Protein AF-A0AAW4U4Q7-F1 (afdb_monomer_lite)

Sequence (201 aa):
MSWYSRELDKGFAGMIANTAIRNCDSYAVEEEKGLNPGDAVVLGTTENLVKKVDSGSESKVIGVVVHNHKEPSNPYYEKGDSVAIMSTGDIYVEVGEAVTAGDVACIMASSYKWGKTGTVTNAKYLKGAESGGLAILRLSNINSTFSQQGEKGEKGEKGEKGDTGAKITSMELNINNTTITGTAHLDDESTASITGTNTIG

Secondary structure (DSSP, 8-state):
--TT---TT---TT-B--SS--EEEEEEE-STT-B-TT-EEEE-SSTTEEEE--TT-TT---EEEPP------SSSB-TT-EEEEEEEEEEEEEBSS-B-TTPBPEE-TTTSSEESSS--TTEEEEE-B-TTSEEEEEEE-TTGGG------PPPPPPPPPPPPPPPEEEEEEEEETTEEEEEEEETTS-EEEEEEE----

pLDDT: mean 85.26, std 12.44, range [40.69, 95.62]

Structure (mmCIF, N/CA/C/O backbone):
data_AF-A0AAW4U4Q7-F1
#
_entry.id   AF-A0AAW4U4Q7-F1
#
loop_
_atom_site.group_PDB
_atom_site.id
_atom_site.type_symbol
_atom_site.label_atom_id
_atom_site.label_alt_id
_atom_site.label_comp_id
_atom_site.label_asym_id
_atom_site.label_entity_id
_atom_site.label_seq_id
_atom_site.pdbx_PDB_ins_code
_atom_site.Cartn_x
_atom_site.Cartn_y
_atom_site.Cartn_z
_atom_site.occupancy
_atom_site.B_iso_or_e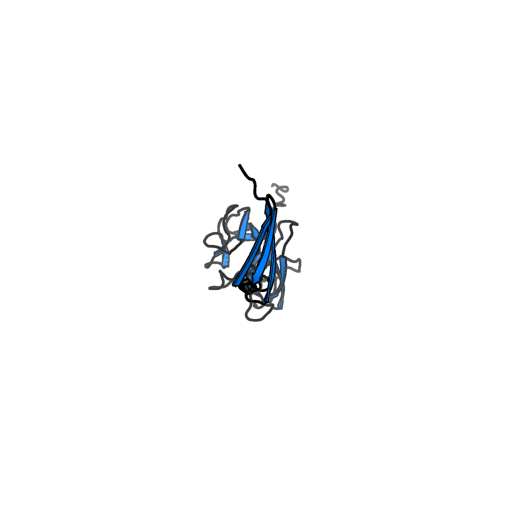quiv
_atom_site.auth_seq_id
_atom_site.auth_comp_id
_atom_site.auth_asym_id
_atom_site.auth_atom_id
_atom_site.pdbx_PDB_model_num
ATOM 1 N N . MET A 1 1 ? 32.445 0.775 -22.913 1.00 47.84 1 MET A N 1
ATOM 2 C CA . MET A 1 1 ? 31.492 -0.355 -22.966 1.00 47.84 1 MET A CA 1
ATOM 3 C C . MET A 1 1 ? 31.543 -1.096 -21.629 1.00 47.84 1 MET A C 1
ATOM 5 O O . MET A 1 1 ? 32.325 -2.025 -21.479 1.00 47.84 1 MET A O 1
ATOM 9 N N . SER A 1 2 ? 30.803 -0.638 -20.612 1.00 45.66 2 SER A N 1
ATOM 10 C CA . SER A 1 2 ? 30.717 -1.372 -19.339 1.00 45.66 2 SER A CA 1
ATOM 11 C C . SER A 1 2 ? 29.610 -2.414 -19.460 1.00 45.66 2 SER A C 1
ATOM 13 O O . SER A 1 2 ? 28.441 -2.127 -19.247 1.00 45.66 2 SER A O 1
ATOM 15 N N . TRP A 1 3 ? 29.985 -3.628 -19.851 1.00 54.06 3 TRP A N 1
ATOM 16 C CA . TRP A 1 3 ? 29.086 -4.786 -19.943 1.00 54.06 3 TRP A CA 1
ATOM 17 C C . TRP A 1 3 ? 28.727 -5.365 -18.552 1.00 54.06 3 TRP A C 1
ATOM 19 O O . TRP A 1 3 ? 27.994 -6.346 -18.444 1.00 54.06 3 TRP A O 1
ATOM 29 N N . TYR A 1 4 ? 29.258 -4.752 -17.483 1.00 51.03 4 TYR A N 1
ATOM 30 C CA . TYR A 1 4 ? 29.168 -5.197 -16.090 1.00 51.03 4 TYR A CA 1
ATOM 31 C C . TYR A 1 4 ? 28.511 -4.193 -15.139 1.00 51.03 4 TYR A C 1
ATOM 33 O O . TYR A 1 4 ? 28.370 -4.507 -13.963 1.00 51.03 4 TYR A O 1
ATOM 41 N N . SER A 1 5 ? 27.996 -3.052 -15.609 1.00 48.34 5 SER A N 1
ATOM 42 C CA . SER A 1 5 ? 26.954 -2.340 -14.853 1.00 48.34 5 SER A CA 1
ATOM 43 C C . SER A 1 5 ? 25.602 -3.009 -15.100 1.00 48.34 5 SER A C 1
ATOM 45 O O . SER A 1 5 ? 24.637 -2.344 -15.469 1.00 48.34 5 SER A O 1
ATOM 47 N N . ARG A 1 6 ? 25.547 -4.346 -14.968 1.00 45.41 6 ARG A N 1
ATOM 48 C CA . ARG A 1 6 ? 24.283 -5.073 -14.877 1.00 45.41 6 ARG A CA 1
ATOM 49 C C . ARG A 1 6 ? 23.540 -4.413 -13.728 1.00 45.41 6 ARG A C 1
ATOM 51 O O . ARG A 1 6 ? 23.933 -4.586 -12.579 1.00 45.41 6 ARG A O 1
ATOM 58 N N . GLU A 1 7 ? 22.543 -3.607 -14.065 1.00 51.88 7 GLU A N 1
ATOM 59 C CA . GLU A 1 7 ? 21.632 -2.932 -13.151 1.00 51.88 7 GLU A CA 1
ATOM 60 C C . G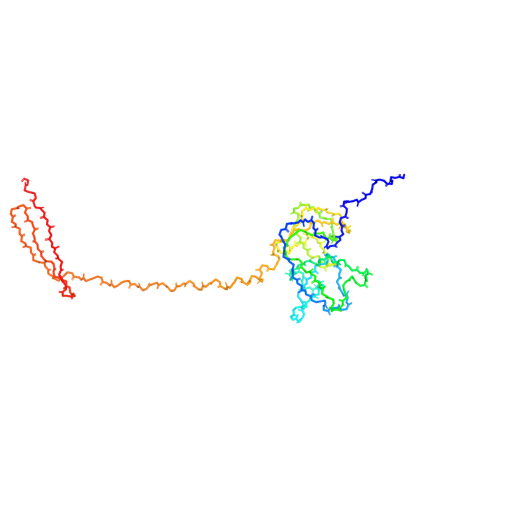LU A 1 7 ? 20.769 -3.980 -12.425 1.00 51.88 7 GLU A C 1
ATOM 62 O O . GLU A 1 7 ? 19.551 -3.992 -12.534 1.00 51.88 7 GLU A O 1
ATOM 67 N N . LEU A 1 8 ? 21.412 -4.886 -11.681 1.00 49.00 8 LEU A N 1
ATOM 68 C CA . LEU A 1 8 ? 20.795 -5.894 -10.817 1.00 49.00 8 LEU A CA 1
ATOM 69 C C . LEU A 1 8 ? 20.057 -5.254 -9.624 1.00 49.00 8 LEU A C 1
ATOM 71 O O . LEU A 1 8 ? 19.448 -5.969 -8.839 1.00 49.00 8 LEU A O 1
ATOM 75 N N . ASP A 1 9 ? 20.083 -3.922 -9.518 1.00 52.69 9 ASP A N 1
ATOM 76 C CA . ASP A 1 9 ? 19.536 -3.139 -8.407 1.00 52.69 9 ASP A CA 1
ATOM 77 C C . ASP A 1 9 ? 18.228 -2.407 -8.720 1.00 52.69 9 ASP A C 1
ATOM 79 O O . ASP A 1 9 ? 17.684 -1.708 -7.854 1.00 52.69 9 ASP A O 1
ATOM 83 N N . LYS A 1 10 ? 17.693 -2.533 -9.936 1.00 66.56 10 LYS A N 1
ATOM 84 C CA . LYS A 1 10 ? 16.379 -1.970 -10.235 1.00 66.56 10 LYS A CA 1
ATOM 85 C C . LYS A 1 10 ? 15.373 -3.109 -10.188 1.00 66.56 10 LYS A C 1
ATOM 87 O O . LYS A 1 10 ? 15.297 -3.919 -11.106 1.00 66.56 10 LYS A O 1
ATOM 92 N N . GLY A 1 11 ? 14.605 -3.172 -9.097 1.00 74.75 11 GLY A N 1
ATOM 93 C CA . GLY A 1 11 ? 13.315 -3.860 -9.122 1.00 74.75 11 GLY A CA 1
ATOM 94 C C . GLY A 1 11 ? 12.441 -3.303 -10.253 1.00 74.75 11 GLY A C 1
ATOM 95 O O . GLY A 1 11 ? 12.851 -2.415 -10.993 1.00 74.75 11 GLY A O 1
ATOM 96 N N . PHE A 1 12 ? 11.221 -3.791 -10.403 1.00 86.94 12 PHE A N 1
ATOM 97 C CA . PHE A 1 12 ? 10.242 -3.210 -11.328 1.00 86.94 12 PHE A CA 1
ATOM 98 C C . PHE A 1 12 ? 9.027 -2.724 -10.539 1.00 86.94 12 PHE A C 1
ATOM 100 O O . PHE A 1 12 ? 8.829 -3.122 -9.389 1.00 86.94 12 PHE A O 1
ATOM 107 N N . ALA A 1 13 ? 8.225 -1.839 -11.128 1.00 90.75 13 ALA A N 1
ATOM 108 C CA . ALA A 1 13 ? 7.022 -1.337 -10.474 1.00 90.75 13 ALA A CA 1
ATOM 109 C C . ALA A 1 13 ? 6.109 -2.505 -10.053 1.00 90.75 13 ALA A C 1
ATOM 111 O O . ALA A 1 13 ? 5.960 -3.489 -10.773 1.00 90.75 13 ALA A O 1
ATOM 112 N N . GLY A 1 14 ? 5.557 -2.446 -8.845 1.00 89.19 14 GLY A N 1
ATOM 113 C CA . GLY A 1 14 ? 4.749 -3.515 -8.259 1.00 89.19 14 GLY A CA 1
ATOM 114 C C . GLY A 1 14 ? 5.537 -4.709 -7.703 1.00 89.19 14 GLY A C 1
ATOM 115 O O . GLY A 1 14 ? 4.926 -5.627 -7.154 1.00 89.19 14 GLY A O 1
ATOM 116 N N . MET A 1 15 ? 6.871 -4.731 -7.806 1.00 92.81 15 MET A N 1
ATOM 117 C CA . MET A 1 15 ? 7.698 -5.756 -7.161 1.00 92.81 15 MET A CA 1
ATOM 118 C C . MET A 1 15 ? 7.700 -5.562 -5.643 1.00 92.81 15 MET A C 1
ATOM 120 O O . MET A 1 15 ? 7.941 -4.465 -5.142 1.00 92.81 15 MET A O 1
ATOM 124 N N . ILE A 1 16 ? 7.494 -6.640 -4.893 1.00 92.00 16 ILE A N 1
ATOM 125 C CA . ILE A 1 16 ? 7.614 -6.613 -3.432 1.00 92.00 16 ILE A CA 1
ATOM 126 C C . ILE A 1 16 ? 9.098 -6.486 -3.067 1.00 92.00 16 ILE A C 1
ATOM 128 O O . ILE A 1 16 ? 9.929 -7.264 -3.535 1.00 92.00 16 ILE A O 1
ATOM 132 N N . ALA A 1 17 ? 9.433 -5.497 -2.240 1.00 89.06 17 ALA A N 1
ATOM 133 C CA . ALA A 1 17 ? 10.815 -5.109 -1.974 1.00 89.06 17 ALA A CA 1
ATOM 134 C C . ALA A 1 17 ? 11.512 -5.970 -0.910 1.00 89.06 17 ALA A C 1
ATOM 136 O O . ALA A 1 17 ? 12.738 -5.961 -0.821 1.00 89.06 17 ALA A O 1
ATOM 137 N N . ASN A 1 18 ? 10.759 -6.702 -0.085 1.00 86.94 18 ASN A N 1
ATOM 138 C CA . ASN A 1 18 ? 11.317 -7.565 0.952 1.00 86.94 18 ASN A CA 1
ATOM 139 C C . ASN A 1 18 ? 10.437 -8.794 1.241 1.00 86.94 18 ASN A C 1
ATOM 141 O O . ASN A 1 18 ? 9.389 -9.005 0.639 1.00 86.94 18 ASN A O 1
ATOM 145 N N . THR A 1 19 ? 10.875 -9.624 2.185 1.00 82.25 19 THR A N 1
ATOM 146 C CA . THR A 1 19 ? 10.162 -10.829 2.635 1.00 82.25 19 THR A CA 1
ATOM 147 C C . THR A 1 19 ? 9.405 -10.621 3.948 1.00 82.25 19 THR A C 1
ATOM 149 O O . THR A 1 19 ? 9.006 -11.593 4.589 1.00 82.25 19 THR A O 1
ATOM 152 N N . ALA A 1 20 ? 9.225 -9.368 4.380 1.00 85.44 20 ALA A N 1
ATOM 153 C CA . ALA A 1 20 ? 8.512 -9.065 5.612 1.00 85.44 20 ALA A CA 1
ATOM 154 C C . ALA A 1 20 ? 7.021 -9.423 5.496 1.00 85.44 20 ALA A C 1
ATOM 156 O O . ALA A 1 20 ? 6.486 -9.643 4.405 1.00 85.44 20 ALA A O 1
ATOM 157 N N . ILE A 1 21 ? 6.344 -9.467 6.647 1.00 84.12 21 ILE A N 1
ATOM 158 C CA . ILE A 1 21 ? 4.896 -9.671 6.701 1.00 84.12 21 ILE A CA 1
ATOM 159 C C . ILE A 1 21 ? 4.212 -8.568 5.891 1.00 84.12 21 ILE A C 1
ATOM 161 O O . ILE A 1 21 ? 4.523 -7.384 6.034 1.00 84.12 21 ILE A O 1
ATOM 165 N N . ARG A 1 22 ? 3.280 -8.986 5.039 1.00 88.62 22 ARG A N 1
ATOM 166 C CA . ARG A 1 22 ? 2.537 -8.132 4.119 1.00 88.62 22 ARG A CA 1
ATOM 167 C C . ARG A 1 22 ? 1.108 -8.628 3.992 1.00 88.62 22 ARG A C 1
ATOM 169 O O . ARG A 1 22 ? 0.862 -9.831 4.082 1.00 88.62 22 ARG A O 1
ATOM 176 N N . ASN A 1 23 ? 0.199 -7.702 3.724 1.00 90.12 23 ASN A N 1
ATOM 177 C CA . ASN A 1 23 ? -1.204 -8.000 3.469 1.00 90.12 23 ASN A CA 1
ATOM 178 C C . ASN A 1 23 ? -1.487 -7.721 1.998 1.00 90.12 23 ASN A C 1
ATOM 180 O O . ASN A 1 23 ? -1.270 -6.600 1.528 1.00 90.12 23 ASN A O 1
ATOM 184 N N . CYS A 1 24 ? -1.934 -8.754 1.286 1.00 88.69 24 CYS A N 1
ATOM 185 C CA . CYS A 1 24 ? -2.333 -8.666 -0.109 1.00 88.69 24 CYS A CA 1
ATOM 186 C C . CYS A 1 24 ? -3.714 -9.290 -0.268 1.00 88.69 24 CYS A C 1
ATOM 188 O O . CYS A 1 24 ? -3.872 -10.486 -0.030 1.00 88.69 24 CYS A O 1
ATOM 190 N N . ASP A 1 25 ? -4.666 -8.482 -0.710 1.00 89.94 25 ASP A N 1
ATOM 191 C CA . ASP A 1 25 ? -6.040 -8.905 -0.957 1.00 89.94 25 ASP A CA 1
ATOM 192 C C . ASP A 1 25 ? -6.274 -8.981 -2.469 1.00 89.94 25 ASP A C 1
ATOM 194 O O . ASP A 1 25 ? -5.686 -8.215 -3.240 1.00 89.94 25 ASP A O 1
ATOM 198 N N . SER A 1 26 ? -7.088 -9.940 -2.908 1.00 90.31 26 SER A N 1
ATOM 199 C CA . SER A 1 26 ? -7.374 -10.145 -4.332 1.00 90.31 26 SER A CA 1
ATOM 200 C C . SER A 1 26 ? -8.645 -9.411 -4.736 1.00 90.31 26 SER A C 1
ATOM 202 O O . SER A 1 26 ? -9.666 -9.542 -4.067 1.00 90.31 26 SER A O 1
ATOM 204 N N . TYR A 1 27 ? -8.583 -8.685 -5.849 1.00 91.75 27 TYR A N 1
ATOM 205 C CA . TYR A 1 27 ? -9.707 -7.953 -6.436 1.00 91.75 27 TYR A CA 1
ATOM 206 C C . TYR A 1 27 ? -9.724 -8.130 -7.955 1.00 91.75 27 TYR A C 1
ATOM 208 O O . TYR A 1 27 ? -8.696 -8.467 -8.540 1.00 91.75 27 TYR A O 1
ATOM 216 N N . ALA A 1 28 ? -10.859 -7.869 -8.605 1.00 92.44 28 ALA A N 1
ATOM 217 C CA . ALA A 1 28 ? -10.948 -7.855 -10.066 1.00 92.44 28 ALA A CA 1
ATOM 218 C C . ALA A 1 28 ? -10.871 -6.429 -10.634 1.00 92.44 28 ALA A C 1
ATOM 220 O O . ALA A 1 28 ? -11.364 -5.476 -10.027 1.00 92.44 28 ALA A O 1
ATOM 221 N N . VAL A 1 29 ? -10.265 -6.269 -11.811 1.00 92.56 29 VAL A N 1
ATOM 222 C CA . VAL A 1 29 ? -10.166 -4.964 -12.483 1.00 92.56 29 VAL A CA 1
ATOM 223 C C . VAL A 1 29 ? -11.515 -4.545 -13.075 1.00 92.56 29 VAL A C 1
ATOM 225 O O . VAL A 1 29 ? -12.094 -5.272 -13.881 1.00 92.56 29 VAL A O 1
ATOM 228 N N . GLU A 1 30 ? -12.004 -3.356 -12.718 1.00 91.94 30 GLU A N 1
ATOM 229 C CA . GLU A 1 30 ? -13.301 -2.843 -13.191 1.00 91.94 30 GLU A CA 1
ATOM 230 C C . GLU A 1 30 ? -13.248 -2.240 -14.602 1.00 91.94 30 GLU A C 1
ATOM 232 O O . GLU A 1 30 ? -14.144 -2.453 -15.424 1.00 91.94 30 GLU A O 1
ATOM 237 N N . GLU A 1 31 ? -12.211 -1.447 -14.876 1.00 89.81 31 GLU A N 1
ATOM 238 C CA . GLU A 1 31 ? -12.155 -0.569 -16.044 1.00 89.81 31 GLU A CA 1
ATOM 239 C C . GLU A 1 31 ? -11.401 -1.187 -17.225 1.00 89.81 31 GLU A C 1
ATOM 241 O O . GLU A 1 31 ? -10.394 -1.871 -17.059 1.00 89.81 31 GLU A O 1
ATOM 246 N N . GLU A 1 32 ? -11.820 -0.843 -18.446 1.00 86.50 32 GLU A N 1
ATOM 247 C CA . GLU A 1 32 ? -11.128 -1.240 -19.687 1.00 86.50 32 GLU A CA 1
ATOM 248 C C . GLU A 1 32 ? -9.735 -0.617 -19.832 1.00 86.50 32 GLU A C 1
ATOM 250 O O . GLU A 1 32 ? -8.890 -1.149 -20.544 1.00 86.50 32 GLU A O 1
ATOM 255 N N . LYS A 1 33 ? -9.466 0.486 -19.120 1.00 85.81 33 LYS A N 1
ATOM 256 C CA . LYS A 1 33 ? -8.124 1.083 -19.040 1.00 85.81 33 LYS A CA 1
ATOM 257 C C . LYS A 1 33 ? -7.106 0.154 -18.377 1.00 85.81 33 LYS A C 1
ATOM 259 O O . LYS A 1 33 ? -5.908 0.367 -18.551 1.00 85.81 33 LYS A O 1
ATOM 264 N N . GLY A 1 34 ? -7.582 -0.839 -17.624 1.00 89.94 34 GLY A N 1
ATOM 265 C CA . GLY A 1 34 ? -6.762 -1.796 -16.905 1.00 89.94 34 GLY A CA 1
ATOM 266 C C . GLY A 1 34 ? -5.927 -1.188 -15.782 1.00 89.94 34 GLY A C 1
ATOM 267 O O . GLY A 1 34 ? -6.092 -0.028 -15.396 1.00 89.94 34 GLY A O 1
ATOM 268 N N . LEU A 1 35 ? -5.012 -1.996 -15.252 1.00 92.69 35 LEU A N 1
ATOM 269 C CA . LEU A 1 35 ? -4.077 -1.615 -14.196 1.00 92.69 35 LEU A CA 1
ATOM 270 C C . LEU A 1 35 ? -2.654 -2.025 -14.554 1.00 92.69 35 LEU A C 1
ATOM 272 O O . LEU A 1 35 ? -2.434 -3.078 -15.150 1.00 92.69 35 LEU A O 1
ATOM 276 N N . ASN A 1 36 ? -1.679 -1.224 -14.129 1.00 93.06 36 ASN A N 1
ATOM 277 C CA . ASN A 1 36 ? -0.272 -1.592 -14.212 1.00 93.06 36 ASN A CA 1
ATOM 278 C C . ASN A 1 36 ? 0.309 -1.863 -12.816 1.00 93.06 36 ASN A C 1
ATOM 280 O O . ASN A 1 36 ? -0.120 -1.259 -11.831 1.00 93.06 36 ASN A O 1
ATOM 284 N N . PRO A 1 37 ? 1.300 -2.758 -12.704 1.00 92.56 37 PRO A N 1
ATOM 285 C CA . PRO A 1 37 ? 2.022 -2.976 -11.465 1.00 92.56 37 PRO A CA 1
ATOM 286 C C . PRO A 1 37 ? 2.590 -1.675 -10.893 1.00 92.56 37 PRO A C 1
ATOM 288 O O . PRO A 1 37 ? 3.175 -0.873 -11.616 1.00 92.56 37 PRO A O 1
ATOM 291 N N . GLY A 1 38 ? 2.424 -1.465 -9.588 1.00 92.19 38 GLY A N 1
ATOM 292 C CA . GLY A 1 38 ? 2.843 -0.239 -8.907 1.00 92.19 38 GLY A CA 1
ATOM 293 C C . GLY A 1 38 ? 1.827 0.907 -8.955 1.00 92.19 38 GLY A C 1
ATOM 294 O O . GLY A 1 38 ? 2.013 1.890 -8.234 1.00 92.19 38 GLY A O 1
ATOM 295 N N . ASP A 1 39 ? 0.743 0.787 -9.732 1.00 93.44 39 ASP A N 1
ATOM 296 C CA . ASP A 1 39 ? -0.342 1.769 -9.706 1.00 93.44 39 ASP A CA 1
ATOM 297 C C . ASP A 1 39 ? -1.023 1.791 -8.330 1.00 93.44 39 ASP A C 1
ATOM 299 O O . ASP A 1 39 ? -1.199 0.762 -7.669 1.00 93.44 39 ASP A O 1
ATOM 303 N N . ALA A 1 40 ? -1.428 2.989 -7.913 1.00 92.94 40 ALA A N 1
ATOM 304 C CA . ALA A 1 40 ? -2.326 3.172 -6.786 1.00 92.94 40 ALA A CA 1
ATOM 305 C C . ALA A 1 40 ? -3.767 2.901 -7.221 1.00 92.94 40 ALA A C 1
ATOM 307 O O . ALA A 1 40 ? -4.195 3.327 -8.301 1.00 92.94 40 ALA A O 1
ATOM 308 N N . VAL A 1 41 ? -4.522 2.221 -6.363 1.00 93.06 41 VAL A N 1
ATOM 309 C CA . VAL A 1 41 ? -5.898 1.813 -6.661 1.00 93.06 41 VAL A CA 1
ATOM 310 C C . VAL A 1 41 ? -6.878 2.266 -5.596 1.00 93.06 41 VAL A C 1
ATOM 312 O O . VAL A 1 41 ? -6.517 2.473 -4.435 1.00 93.06 41 VAL A O 1
ATOM 315 N N . VAL A 1 42 ? -8.134 2.378 -6.014 1.00 92.25 42 VAL A N 1
ATOM 316 C CA . VAL A 1 42 ? -9.299 2.613 -5.160 1.00 92.25 42 VAL A CA 1
ATOM 317 C C . VAL A 1 42 ? -10.336 1.522 -5.401 1.00 92.25 42 VAL A C 1
ATOM 319 O O . VAL A 1 42 ? -10.286 0.815 -6.413 1.00 92.25 42 VAL A O 1
ATOM 322 N N . LEU A 1 43 ? -11.284 1.391 -4.474 1.00 89.38 43 LEU A N 1
ATOM 323 C CA . LEU A 1 43 ? -12.423 0.500 -4.668 1.00 89.38 43 LEU A CA 1
ATOM 324 C C . LEU A 1 43 ? -13.256 0.933 -5.872 1.00 89.38 43 LEU A C 1
ATOM 326 O O . LEU A 1 43 ? -13.433 2.124 -6.153 1.00 89.38 43 LEU A O 1
ATOM 330 N N . GLY A 1 44 ? -13.747 -0.079 -6.568 1.00 87.00 44 GLY A N 1
ATOM 331 C CA . GLY A 1 44 ? -14.670 0.042 -7.671 1.00 87.00 44 GLY A CA 1
ATOM 332 C C . GLY A 1 44 ? -16.074 0.483 -7.258 1.00 87.00 44 GLY A C 1
ATOM 333 O O . GLY A 1 44 ? -16.363 0.759 -6.093 1.00 87.00 44 GLY A O 1
ATOM 334 N N . THR A 1 45 ? -16.964 0.547 -8.242 1.00 86.75 45 THR A N 1
ATOM 335 C CA . THR A 1 45 ? -18.393 0.829 -8.049 1.00 86.75 45 THR A CA 1
ATOM 336 C C . THR A 1 45 ? -19.152 -0.364 -7.469 1.00 86.75 45 THR A C 1
ATOM 338 O O . THR A 1 45 ? -20.174 -0.176 -6.811 1.00 86.75 45 THR A O 1
ATOM 341 N N . THR A 1 46 ? -18.652 -1.580 -7.703 1.00 84.06 46 THR A N 1
ATOM 342 C CA . THR A 1 46 ? -19.226 -2.840 -7.211 1.00 84.06 46 THR A CA 1
ATOM 343 C C . THR A 1 46 ? -18.271 -3.511 -6.225 1.00 84.06 46 THR A C 1
ATOM 345 O O . THR A 1 46 ? -17.061 -3.281 -6.249 1.00 84.06 46 THR A O 1
ATOM 348 N N . GLU A 1 47 ? -18.812 -4.359 -5.351 1.00 81.12 47 GLU A N 1
ATOM 349 C CA . GLU A 1 47 ? -18.028 -5.153 -4.405 1.00 81.12 47 GLU A CA 1
ATOM 350 C C . GLU A 1 47 ? -16.940 -5.980 -5.110 1.00 81.12 47 GLU A C 1
ATOM 352 O O . GLU A 1 47 ? -17.147 -6.516 -6.199 1.00 81.12 47 GLU A O 1
ATOM 357 N N . ASN A 1 48 ? -15.781 -6.107 -4.459 1.00 83.69 48 ASN A N 1
ATOM 358 C CA . ASN A 1 48 ? -14.612 -6.863 -4.931 1.00 83.69 48 ASN A CA 1
ATOM 359 C C . ASN A 1 48 ? -13.993 -6.384 -6.259 1.00 83.69 48 ASN A C 1
ATOM 361 O O . ASN A 1 48 ? -13.143 -7.079 -6.824 1.00 83.69 48 ASN A O 1
ATOM 365 N N . LEU A 1 49 ? -14.358 -5.189 -6.730 1.00 89.38 49 LEU A N 1
ATOM 366 C CA . LEU A 1 49 ? -13.729 -4.552 -7.881 1.00 89.38 49 LEU A CA 1
ATOM 367 C C . LEU A 1 49 ? -12.765 -3.443 -7.459 1.00 89.38 49 LEU A C 1
ATOM 369 O O . LEU A 1 49 ? -12.947 -2.787 -6.431 1.00 89.38 49 LEU A O 1
ATOM 373 N N . VAL A 1 50 ? -11.742 -3.220 -8.280 1.00 92.62 50 VAL A N 1
ATOM 374 C CA . VAL A 1 50 ? -10.777 -2.128 -8.121 1.00 92.62 50 VAL A CA 1
ATOM 375 C C . VAL A 1 50 ? -10.547 -1.396 -9.429 1.00 92.62 50 VAL A C 1
ATOM 377 O O . VAL A 1 50 ? -10.604 -1.969 -10.521 1.00 92.62 50 VAL A O 1
ATOM 380 N N . LYS A 1 51 ? -10.236 -0.109 -9.300 1.00 92.81 51 LYS A N 1
ATOM 381 C CA . LYS A 1 51 ? -9.885 0.767 -10.415 1.00 92.81 51 LYS A CA 1
ATOM 382 C C . LYS A 1 51 ? -8.691 1.645 -10.066 1.00 92.81 51 LYS A C 1
ATOM 384 O O . LYS A 1 51 ? -8.307 1.778 -8.901 1.00 92.81 51 LYS A O 1
ATOM 389 N N . LYS A 1 52 ? -8.099 2.251 -11.093 1.00 92.69 52 LYS A N 1
ATOM 390 C CA . LYS A 1 52 ? -7.012 3.215 -10.925 1.00 92.69 52 LYS A CA 1
ATOM 391 C C . LYS A 1 52 ? -7.529 4.457 -10.198 1.00 92.69 52 LYS A C 1
ATOM 393 O O . LYS A 1 52 ? -8.690 4.827 -10.356 1.00 92.69 52 LYS A O 1
ATOM 398 N N . VAL A 1 53 ? -6.670 5.104 -9.413 1.00 91.81 53 VAL A N 1
ATOM 399 C CA . VAL A 1 53 ? -7.000 6.413 -8.833 1.00 91.81 53 VAL A CA 1
ATOM 400 C C . VAL A 1 53 ? -7.314 7.411 -9.954 1.00 91.81 53 VAL A C 1
ATOM 402 O O . VAL A 1 53 ? -6.551 7.546 -10.912 1.00 91.81 53 VAL A O 1
ATOM 405 N N . ASP A 1 54 ? -8.431 8.113 -9.807 1.00 90.44 54 ASP A N 1
ATOM 406 C CA . ASP A 1 54 ? -8.914 9.179 -10.677 1.00 90.44 54 ASP A CA 1
ATOM 407 C C . ASP A 1 54 ? -9.181 10.465 -9.873 1.00 90.44 54 ASP A C 1
ATOM 409 O O . ASP A 1 54 ? -9.006 10.511 -8.650 1.00 90.44 54 ASP A O 1
ATOM 413 N N . SER A 1 55 ? -9.575 11.529 -10.579 1.00 88.44 55 SER A N 1
ATOM 414 C CA . SER A 1 55 ? -9.861 12.830 -9.972 1.00 88.44 55 SER A CA 1
ATOM 415 C C . SER A 1 55 ? -10.927 12.713 -8.882 1.00 88.44 55 SER A C 1
ATOM 417 O O . SER A 1 55 ? -12.038 12.249 -9.140 1.00 88.44 55 SER A O 1
ATOM 419 N N . GLY A 1 56 ? -10.602 13.170 -7.672 1.00 85.19 56 GLY A N 1
ATOM 420 C CA . GLY A 1 56 ? -11.498 13.133 -6.513 1.00 85.19 56 GLY A CA 1
ATOM 421 C C . GLY A 1 56 ? -11.428 11.843 -5.687 1.00 85.19 56 GLY A C 1
ATOM 422 O O . GLY A 1 56 ? -12.130 11.731 -4.675 1.00 85.19 56 GLY A O 1
ATOM 423 N N . SER A 1 57 ? -10.585 10.883 -6.078 1.00 87.00 57 SER A N 1
ATOM 424 C CA . SER A 1 57 ? -10.376 9.616 -5.366 1.00 87.00 57 SER A CA 1
ATOM 425 C C . SER A 1 57 ? -8.978 9.491 -4.743 1.00 87.00 57 SER A C 1
ATOM 427 O O . SER A 1 57 ? -8.654 8.457 -4.163 1.00 87.00 57 SER A O 1
ATOM 429 N N . GLU A 1 58 ? -8.149 10.536 -4.801 1.00 87.00 58 GLU A N 1
ATOM 430 C CA . GLU A 1 58 ? -6.741 10.530 -4.372 1.00 87.00 58 GLU A CA 1
ATOM 431 C C . GLU A 1 58 ? -6.562 10.234 -2.875 1.00 87.00 58 GLU A C 1
ATOM 433 O O . GLU A 1 58 ? -5.531 9.713 -2.456 1.00 87.00 58 GLU A O 1
ATOM 438 N N . SER A 1 59 ? -7.577 10.535 -2.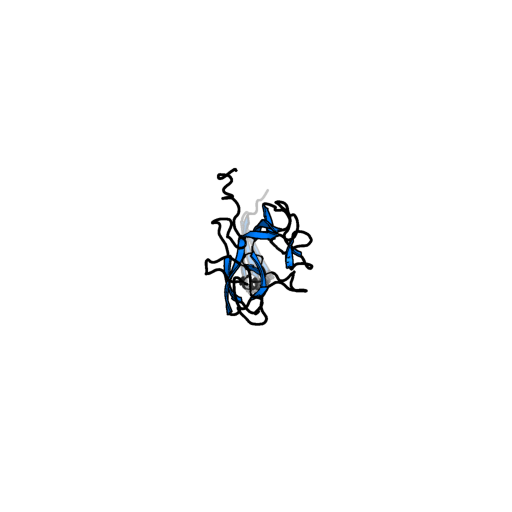063 1.00 83.56 59 SER A N 1
ATOM 439 C CA . SER A 1 59 ? -7.601 10.268 -0.620 1.00 83.56 59 SER A CA 1
ATOM 440 C C . SER A 1 59 ? -8.165 8.892 -0.248 1.00 83.56 59 SER A C 1
ATOM 442 O O . SER A 1 59 ? -8.145 8.526 0.925 1.00 83.56 59 SER A O 1
ATOM 444 N N . LYS A 1 60 ? -8.672 8.127 -1.223 1.00 87.25 60 LYS A N 1
ATOM 445 C CA . LYS A 1 60 ? -9.363 6.838 -1.025 1.00 87.25 60 LYS A CA 1
ATOM 446 C C . LYS A 1 60 ? -8.523 5.636 -1.458 1.00 87.25 60 LYS A C 1
ATOM 448 O O . LYS A 1 60 ? -9.067 4.571 -1.743 1.00 87.25 60 LYS A O 1
ATOM 453 N N . VAL A 1 61 ? -7.207 5.818 -1.555 1.00 90.31 61 VAL A N 1
ATOM 454 C CA . VAL A 1 61 ? -6.269 4.758 -1.939 1.00 90.31 61 VAL A CA 1
ATOM 455 C C . VAL A 1 61 ? -6.380 3.601 -0.955 1.00 90.31 61 VAL A C 1
ATOM 457 O O . VAL A 1 61 ? -6.286 3.814 0.248 1.00 90.31 61 VAL A O 1
ATOM 460 N N . ILE A 1 62 ? -6.542 2.386 -1.474 1.00 89.75 62 ILE A N 1
ATOM 461 C CA . ILE A 1 62 ? -6.610 1.157 -0.665 1.00 89.75 62 ILE A CA 1
ATOM 462 C C . ILE A 1 62 ? -5.303 0.353 -0.704 1.00 89.75 62 ILE A C 1
ATOM 464 O O . ILE A 1 62 ? -5.066 -0.541 0.109 1.00 89.75 62 ILE A O 1
ATOM 468 N N . GLY A 1 63 ? -4.427 0.653 -1.663 1.00 91.62 63 GLY A N 1
ATOM 469 C CA . GLY A 1 63 ? -3.163 -0.051 -1.808 1.00 91.62 63 GLY A CA 1
ATOM 470 C C . GLY A 1 63 ? -2.500 0.138 -3.162 1.00 91.62 63 GLY A C 1
ATOM 471 O O . GLY A 1 63 ? -2.866 1.012 -3.952 1.00 91.62 63 GLY A O 1
ATOM 472 N N . VAL A 1 64 ? -1.505 -0.711 -3.397 1.00 93.88 64 VAL A N 1
ATOM 473 C CA . VAL A 1 64 ? -0.675 -0.738 -4.606 1.00 93.88 64 VAL A CA 1
ATOM 474 C C . VAL A 1 64 ? -0.853 -2.071 -5.322 1.00 93.88 64 VAL A C 1
ATOM 476 O O . VAL A 1 64 ? -0.862 -3.122 -4.679 1.00 93.88 64 VAL A O 1
ATOM 479 N N . VAL A 1 65 ? -0.933 -2.043 -6.651 1.00 94.50 65 VAL A N 1
ATOM 480 C CA . VAL A 1 65 ? -0.981 -3.256 -7.478 1.00 94.50 65 VAL A CA 1
ATOM 481 C C . VAL A 1 65 ? 0.349 -4.008 -7.408 1.00 94.50 65 VAL A C 1
ATOM 483 O O . VAL A 1 65 ? 1.398 -3.482 -7.789 1.00 94.50 65 VAL A O 1
ATOM 486 N N . VAL A 1 66 ? 0.302 -5.263 -6.968 1.00 93.38 66 VAL A N 1
ATOM 487 C CA . VAL A 1 66 ? 1.449 -6.174 -6.969 1.00 93.38 66 VAL A CA 1
ATOM 488 C C . VAL A 1 66 ? 1.640 -6.758 -8.363 1.00 93.38 66 VAL A C 1
ATOM 490 O O . VAL A 1 66 ? 0.691 -7.132 -9.057 1.00 93.38 66 VAL A O 1
ATOM 493 N N . HIS A 1 67 ? 2.893 -6.866 -8.777 1.00 92.00 67 HIS A N 1
ATOM 494 C CA . HIS A 1 67 ? 3.247 -7.589 -9.982 1.00 92.00 67 HIS A CA 1
ATOM 495 C C . HIS A 1 67 ? 3.210 -9.101 -9.736 1.00 92.00 67 HIS A C 1
ATOM 497 O O . HIS A 1 67 ? 4.029 -9.646 -8.989 1.00 92.00 67 HIS A O 1
ATOM 503 N N . ASN A 1 68 ? 2.347 -9.783 -10.474 1.00 88.19 68 ASN A N 1
ATOM 504 C CA . ASN A 1 68 ? 2.346 -11.224 -10.627 1.00 88.19 68 ASN A CA 1
ATOM 505 C C . ASN A 1 68 ? 2.777 -11.536 -12.054 1.00 88.19 68 ASN A C 1
ATOM 507 O O . ASN A 1 68 ? 2.257 -10.950 -12.995 1.00 88.19 68 ASN A O 1
ATOM 511 N N . HIS A 1 69 ? 3.732 -12.449 -12.210 1.00 84.25 69 HIS A N 1
ATOM 512 C CA . HIS A 1 69 ? 4.263 -12.777 -13.525 1.00 84.25 69 HIS A CA 1
ATOM 513 C C . HIS A 1 69 ? 3.173 -13.381 -14.419 1.00 84.25 69 HIS A C 1
ATOM 515 O O . HIS A 1 69 ? 2.681 -14.476 -14.147 1.00 84.25 69 HIS A O 1
ATOM 521 N N . LYS A 1 70 ? 2.841 -12.677 -15.499 1.00 85.19 70 LYS A N 1
ATOM 522 C CA . LYS A 1 70 ? 2.089 -13.182 -16.647 1.00 85.19 70 LYS A CA 1
ATOM 523 C C . LYS A 1 70 ? 2.676 -12.640 -17.949 1.00 85.19 70 LYS A C 1
ATOM 525 O O . LYS A 1 70 ? 3.602 -11.824 -17.927 1.00 85.19 70 LYS A O 1
ATOM 530 N N . GLU A 1 71 ? 2.140 -13.100 -19.076 1.00 81.81 71 GLU A N 1
ATOM 531 C CA . GLU A 1 71 ? 2.543 -12.587 -20.382 1.00 81.81 71 GLU A CA 1
ATOM 532 C C . GLU A 1 71 ? 2.323 -11.065 -20.453 1.00 81.81 71 GLU A C 1
ATOM 534 O O . GLU A 1 71 ? 1.241 -10.574 -20.101 1.00 81.81 71 GLU A O 1
ATOM 539 N N . PRO A 1 72 ? 3.354 -10.298 -20.848 1.00 82.25 72 PRO A N 1
ATOM 540 C CA . PRO A 1 72 ? 3.286 -8.848 -20.836 1.00 82.25 72 PRO A CA 1
ATOM 541 C C . PRO A 1 72 ? 2.219 -8.356 -21.817 1.00 82.25 72 PRO A C 1
ATOM 543 O O . PRO A 1 72 ? 2.266 -8.640 -23.012 1.00 82.25 72 PRO A O 1
ATOM 546 N N . SER A 1 73 ? 1.276 -7.587 -21.284 1.00 86.31 73 SER A N 1
ATOM 547 C CA . SER A 1 73 ? 0.175 -6.921 -21.988 1.00 86.31 73 SER A CA 1
ATOM 548 C C . SER A 1 73 ? 0.189 -5.427 -21.645 1.00 86.31 73 SER A C 1
ATOM 550 O O . SER A 1 73 ? 0.896 -4.997 -20.728 1.00 86.31 73 SER A O 1
ATOM 552 N N . ASN A 1 74 ? -0.535 -4.615 -22.416 1.00 84.88 74 ASN A N 1
ATOM 553 C CA . ASN A 1 74 ? -0.687 -3.186 -22.146 1.00 84.88 74 ASN A CA 1
ATOM 554 C C . ASN A 1 74 ? -2.164 -2.789 -22.294 1.00 84.88 74 ASN A C 1
ATOM 556 O O . ASN A 1 74 ? -2.623 -2.670 -23.433 1.00 84.88 74 ASN A O 1
ATOM 560 N N . PRO A 1 75 ? -2.901 -2.558 -21.194 1.00 86.88 75 PRO A N 1
ATOM 561 C CA . PRO A 1 75 ? -2.468 -2.547 -19.786 1.00 86.88 75 PRO A CA 1
ATOM 562 C C . PRO A 1 75 ? -1.986 -3.916 -19.289 1.00 86.88 75 PRO A C 1
ATOM 564 O O . PRO A 1 75 ? -2.374 -4.938 -19.845 1.00 86.88 75 PRO A O 1
ATOM 567 N N . TYR A 1 76 ? -1.143 -3.944 -18.248 1.00 89.88 76 TYR A N 1
ATOM 568 C CA . TYR A 1 76 ? -0.635 -5.219 -17.734 1.00 89.88 76 TYR A CA 1
ATOM 569 C C . TYR A 1 76 ? -1.769 -6.088 -17.208 1.00 89.88 76 TYR A C 1
ATOM 571 O O . TYR A 1 76 ? -1.760 -7.265 -17.488 1.00 89.88 76 TYR A O 1
ATOM 579 N N . TYR A 1 77 ? -2.748 -5.554 -16.481 1.00 91.62 77 TYR A N 1
ATOM 580 C CA . TYR A 1 77 ? -3.954 -6.280 -16.076 1.00 91.62 77 TYR A CA 1
ATOM 581 C C . TYR A 1 77 ? -5.170 -5.691 -16.779 1.00 91.62 77 TYR A C 1
ATOM 583 O O . TYR A 1 77 ? -5.422 -4.490 -16.669 1.00 91.62 77 TYR A O 1
ATOM 591 N N . GLU A 1 78 ? -5.910 -6.527 -17.496 1.00 93.31 78 GLU A N 1
ATOM 592 C CA . GLU A 1 78 ? -7.085 -6.124 -18.268 1.00 93.31 78 GLU A CA 1
ATOM 593 C C . GLU A 1 78 ? -8.358 -6.204 -17.417 1.00 93.31 78 GLU A C 1
ATOM 595 O O . GLU A 1 78 ? -8.357 -6.732 -16.304 1.00 93.31 78 GLU A O 1
ATOM 600 N N . LYS A 1 79 ? -9.470 -5.667 -17.929 1.00 92.00 79 LYS A N 1
ATOM 601 C CA . LYS A 1 79 ? -10.768 -5.730 -17.247 1.00 92.00 79 LYS A CA 1
ATOM 602 C C . LYS A 1 79 ? -11.150 -7.180 -16.936 1.00 92.00 79 LYS A C 1
ATOM 604 O O . LYS A 1 79 ? -11.188 -8.023 -17.826 1.00 92.00 79 LYS A O 1
ATOM 609 N N . GLY A 1 80 ? -11.507 -7.438 -15.681 1.00 88.38 80 GLY A N 1
ATOM 610 C CA . GLY A 1 80 ? -11.858 -8.768 -15.187 1.00 88.38 80 GLY A CA 1
ATOM 611 C C . GLY A 1 80 ? -10.671 -9.615 -14.722 1.00 88.38 80 GLY A C 1
ATOM 612 O O . GLY A 1 80 ? -10.909 -10.639 -14.081 1.00 88.38 80 GLY A O 1
ATOM 613 N N . ASP A 1 81 ? -9.421 -9.198 -14.959 1.00 90.44 81 ASP A N 1
ATOM 614 C CA . ASP A 1 81 ? -8.258 -9.888 -14.394 1.00 90.44 81 ASP A CA 1
ATOM 615 C C . ASP A 1 81 ? -8.254 -9.775 -12.865 1.00 90.44 81 ASP A C 1
ATOM 617 O O . ASP A 1 81 ? -8.600 -8.738 -12.292 1.00 90.44 81 ASP A O 1
ATOM 621 N N . SER A 1 82 ? -7.812 -10.840 -12.194 1.00 91.12 82 SER A N 1
ATOM 622 C CA . SER A 1 82 ? -7.580 -10.819 -10.750 1.00 91.12 82 SER A CA 1
ATOM 623 C C . SER A 1 82 ? -6.218 -10.201 -10.447 1.00 91.12 82 SER A C 1
ATOM 625 O O . SER A 1 82 ? -5.182 -10.696 -10.895 1.00 91.12 82 SER A O 1
ATOM 627 N N . VAL A 1 83 ? -6.211 -9.166 -9.615 1.00 92.38 83 VAL A N 1
ATOM 628 C CA . VAL A 1 83 ? -5.016 -8.446 -9.173 1.00 92.38 83 VAL A CA 1
ATOM 629 C C . VAL A 1 83 ? -4.840 -8.558 -7.667 1.00 92.38 83 VAL A C 1
ATOM 631 O O . VAL A 1 83 ? -5.804 -8.518 -6.904 1.00 92.38 83 VAL A O 1
ATOM 634 N N . ALA A 1 84 ? -3.589 -8.689 -7.231 1.00 92.06 84 ALA A N 1
ATOM 635 C CA . ALA A 1 84 ? -3.242 -8.627 -5.819 1.00 92.06 84 ALA A CA 1
ATOM 636 C C . ALA A 1 84 ? -2.937 -7.174 -5.442 1.00 92.06 84 ALA A C 1
ATOM 638 O O . ALA A 1 84 ? -2.040 -6.554 -6.015 1.00 92.06 84 ALA A O 1
ATOM 639 N N . ILE A 1 85 ? -3.669 -6.640 -4.470 1.00 91.69 85 ILE A N 1
ATOM 640 C CA . ILE A 1 85 ? -3.496 -5.278 -3.969 1.00 91.69 85 ILE A CA 1
ATOM 641 C C . ILE A 1 85 ? -2.835 -5.340 -2.599 1.00 91.69 85 ILE A C 1
ATOM 643 O O . ILE A 1 85 ? -3.370 -5.938 -1.667 1.00 91.69 85 ILE A O 1
ATOM 647 N N . MET A 1 86 ? -1.657 -4.732 -2.473 1.00 92.44 86 MET A N 1
ATOM 648 C CA . MET A 1 86 ? -0.926 -4.680 -1.213 1.00 92.44 86 MET A CA 1
ATOM 649 C C . MET A 1 86 ? -1.337 -3.453 -0.401 1.00 92.44 86 MET A C 1
ATOM 651 O O . MET A 1 86 ? -1.208 -2.325 -0.875 1.00 92.44 86 MET A O 1
ATOM 655 N N . SER A 1 87 ? -1.783 -3.677 0.835 1.00 91.44 87 SER A N 1
ATOM 656 C CA . SER A 1 87 ? -2.190 -2.630 1.788 1.00 91.44 87 SER A CA 1
ATOM 657 C C . SER A 1 87 ? -1.173 -2.420 2.918 1.00 91.44 87 SER A C 1
ATOM 659 O O . SER A 1 87 ? -1.172 -1.376 3.574 1.00 91.44 87 SER A O 1
ATOM 661 N N . THR A 1 88 ? -0.291 -3.404 3.139 1.00 91.06 88 THR A N 1
ATOM 662 C CA . THR A 1 88 ? 0.798 -3.380 4.129 1.00 91.06 88 THR A CA 1
ATOM 663 C C . THR A 1 88 ? 2.027 -4.092 3.573 1.00 91.06 88 THR A C 1
ATOM 665 O O . THR A 1 88 ? 1.886 -5.185 3.030 1.00 91.06 88 THR A O 1
ATOM 668 N N . GLY A 1 89 ? 3.216 -3.509 3.733 1.00 91.56 89 GLY A N 1
ATOM 669 C CA . GLY A 1 89 ? 4.491 -4.066 3.265 1.00 91.56 89 GLY A CA 1
ATOM 670 C C . GLY A 1 89 ? 5.349 -3.045 2.514 1.00 91.56 89 GLY A C 1
ATOM 671 O O . GLY A 1 89 ? 4.988 -1.873 2.423 1.00 91.56 89 GLY A O 1
ATOM 672 N N . ASP A 1 90 ? 6.470 -3.499 1.952 1.00 93.50 90 ASP A N 1
ATOM 673 C CA . ASP A 1 90 ? 7.375 -2.661 1.157 1.00 93.50 90 ASP A CA 1
ATOM 674 C C . ASP A 1 90 ? 7.296 -3.054 -0.329 1.00 93.50 90 ASP A C 1
ATOM 676 O O . ASP A 1 90 ? 7.436 -4.230 -0.672 1.00 93.50 90 ASP A O 1
ATOM 680 N N . ILE A 1 91 ? 7.070 -2.085 -1.219 1.00 94.00 91 ILE A N 1
ATOM 681 C CA . ILE A 1 91 ? 6.851 -2.300 -2.662 1.00 94.00 91 ILE A CA 1
ATOM 682 C C . ILE A 1 91 ? 7.564 -1.246 -3.502 1.00 94.00 91 ILE A C 1
ATOM 684 O O . ILE A 1 91 ? 7.690 -0.091 -3.098 1.00 94.00 91 ILE A O 1
ATOM 688 N N . TYR A 1 92 ? 8.034 -1.645 -4.679 1.00 94.00 92 TYR A N 1
ATOM 689 C CA . TYR A 1 92 ? 8.587 -0.734 -5.672 1.00 94.00 92 TYR A CA 1
ATOM 690 C C . TYR A 1 92 ? 7.467 -0.018 -6.429 1.00 94.00 92 TYR A C 1
ATOM 692 O O . TYR A 1 92 ? 6.562 -0.660 -6.961 1.00 94.00 92 TYR A O 1
ATOM 700 N N . VAL A 1 93 ? 7.545 1.309 -6.516 1.00 93.75 93 VAL A N 1
ATOM 701 C CA . VAL A 1 93 ? 6.585 2.145 -7.250 1.00 93.75 93 VAL A CA 1
ATOM 702 C C . VAL A 1 93 ? 7.311 3.153 -8.128 1.00 93.75 93 VAL A C 1
ATOM 704 O O . VAL A 1 93 ? 8.387 3.636 -7.769 1.00 93.75 93 VAL A O 1
ATOM 707 N N . GLU A 1 94 ? 6.720 3.479 -9.275 1.00 93.75 94 GLU A N 1
ATOM 708 C CA . GLU A 1 94 ? 7.199 4.579 -10.109 1.00 93.75 94 GLU A CA 1
ATOM 709 C C . GLU A 1 94 ? 6.675 5.909 -9.562 1.00 93.75 94 GLU A C 1
ATOM 711 O O . GLU A 1 94 ? 5.467 6.086 -9.370 1.00 93.75 94 GLU A O 1
ATOM 716 N N . VAL A 1 95 ? 7.584 6.848 -9.314 1.00 93.56 95 VAL A N 1
ATOM 717 C CA . VAL A 1 95 ? 7.240 8.179 -8.804 1.00 93.56 95 VAL A CA 1
ATOM 718 C C . VAL A 1 95 ? 7.139 9.175 -9.947 1.00 93.56 95 VAL A C 1
ATOM 720 O O . VAL A 1 95 ? 7.910 9.123 -10.899 1.00 93.56 95 VAL A O 1
ATOM 723 N N . GLY A 1 96 ? 6.187 10.101 -9.887 1.00 92.38 96 GLY A N 1
ATOM 724 C CA . GLY A 1 96 ? 6.065 11.153 -10.901 1.00 92.38 96 GLY A CA 1
ATOM 725 C C . GLY A 1 96 ? 6.795 12.452 -10.541 1.00 92.38 96 GLY A C 1
ATOM 726 O O . GLY A 1 96 ? 6.902 13.340 -11.382 1.00 92.38 96 GLY A O 1
ATOM 727 N N . GLU A 1 97 ? 7.362 12.555 -9.341 1.00 93.50 97 GLU A N 1
ATOM 728 C CA . GLU A 1 97 ? 8.254 13.640 -8.923 1.00 93.50 97 GLU A CA 1
ATOM 729 C C . GLU A 1 97 ? 9.453 13.082 -8.145 1.00 93.50 97 GLU A C 1
ATOM 731 O O . GLU A 1 97 ? 9.440 11.923 -7.735 1.00 93.50 97 GLU A O 1
ATOM 736 N N . ALA A 1 98 ? 10.495 13.892 -7.947 1.00 93.25 98 ALA A N 1
ATOM 737 C CA . ALA A 1 98 ? 11.664 13.471 -7.182 1.00 93.25 98 ALA A CA 1
ATOM 738 C C . ALA A 1 98 ? 11.314 13.323 -5.692 1.00 93.25 98 ALA A C 1
ATOM 740 O O . ALA A 1 98 ? 10.914 14.297 -5.042 1.00 93.25 98 ALA A O 1
ATOM 741 N N . VAL A 1 99 ? 11.501 12.127 -5.138 1.00 93.25 99 VAL A N 1
ATOM 742 C CA . VAL A 1 99 ? 11.238 11.810 -3.726 1.00 93.25 99 VAL A CA 1
ATOM 743 C C . VAL A 1 99 ? 12.498 11.299 -3.040 1.00 93.25 99 VAL A C 1
ATOM 745 O O . VAL A 1 99 ? 13.374 10.705 -3.668 1.00 93.25 99 VAL A O 1
ATOM 748 N N . THR A 1 100 ? 12.585 11.503 -1.733 1.00 93.31 100 THR A N 1
ATOM 749 C CA . THR A 1 100 ? 13.698 11.079 -0.884 1.00 93.31 100 THR A CA 1
ATOM 750 C C . THR A 1 100 ? 13.221 10.121 0.207 1.00 93.31 100 THR A C 1
ATOM 752 O O . THR A 1 100 ? 12.030 9.993 0.485 1.00 93.31 100 THR A O 1
ATOM 755 N N . ALA A 1 101 ? 14.147 9.375 0.811 1.00 91.81 101 ALA A N 1
ATOM 756 C CA . ALA A 1 101 ? 13.804 8.470 1.904 1.00 91.81 101 ALA A CA 1
ATOM 757 C C . ALA A 1 101 ? 13.310 9.264 3.125 1.00 91.81 101 ALA A C 1
ATOM 759 O O . ALA A 1 101 ? 13.969 10.202 3.564 1.00 91.81 101 ALA A O 1
ATOM 760 N N . GLY A 1 102 ? 12.177 8.856 3.693 1.00 90.00 102 GLY A N 1
ATOM 761 C CA . GLY A 1 102 ? 11.511 9.550 4.795 1.00 90.00 102 GLY A CA 1
ATOM 762 C C . GLY A 1 102 ? 10.377 10.475 4.358 1.00 90.00 102 GLY A C 1
ATOM 763 O O . GLY A 1 102 ? 9.548 10.811 5.203 1.00 90.00 102 GLY A O 1
ATOM 764 N N . ASP A 1 103 ? 10.286 10.819 3.070 1.00 92.94 103 ASP A N 1
ATOM 765 C CA . ASP A 1 103 ? 9.166 11.605 2.555 1.00 92.94 103 ASP A CA 1
ATOM 766 C C . ASP A 1 103 ? 7.845 10.841 2.725 1.00 92.94 103 ASP A C 1
ATOM 768 O O . ASP A 1 103 ? 7.769 9.614 2.560 1.00 92.94 103 ASP A O 1
ATOM 772 N N . VAL A 1 104 ? 6.787 11.585 3.046 1.00 91.56 104 VAL A N 1
ATOM 773 C CA . VAL A 1 104 ? 5.416 11.072 2.982 1.00 91.56 104 VAL A CA 1
ATOM 774 C C . VAL A 1 104 ? 5.051 10.791 1.529 1.00 91.56 104 VAL A C 1
ATOM 776 O O . VAL A 1 104 ? 5.515 11.477 0.619 1.00 91.56 104 VAL A O 1
ATOM 779 N N . ALA A 1 105 ? 4.232 9.769 1.304 1.00 92.94 105 ALA A N 1
ATOM 780 C CA . ALA A 1 105 ? 3.753 9.455 -0.032 1.00 92.94 105 ALA A CA 1
ATOM 781 C C . ALA A 1 105 ? 2.377 10.074 -0.270 1.00 92.94 105 ALA A C 1
ATOM 783 O O . ALA A 1 105 ? 1.531 10.069 0.620 1.00 92.94 105 ALA A O 1
ATOM 784 N N . CYS A 1 106 ? 2.138 10.575 -1.476 1.00 91.88 106 CYS A N 1
ATOM 785 C CA . CYS A 1 106 ? 0.842 11.057 -1.936 1.00 91.88 106 CYS A CA 1
ATOM 786 C C . CYS A 1 106 ? 0.528 10.507 -3.332 1.00 91.88 106 CYS A C 1
ATOM 788 O O . CYS A 1 106 ? 1.420 10.000 -4.016 1.00 91.88 106 CYS A O 1
ATOM 790 N N . ILE A 1 107 ? -0.722 10.662 -3.772 1.00 93.50 107 ILE A N 1
ATOM 791 C CA . ILE A 1 107 ? -1.072 10.560 -5.190 1.00 93.50 107 ILE A CA 1
ATOM 792 C C . ILE A 1 107 ? -1.220 11.968 -5.751 1.00 93.50 107 ILE A C 1
ATOM 794 O O . ILE A 1 107 ? -2.001 12.769 -5.240 1.00 93.50 107 ILE A O 1
ATOM 798 N N . MET A 1 108 ? -0.457 12.281 -6.795 1.00 90.31 108 MET A N 1
ATOM 799 C CA . MET A 1 108 ? -0.509 13.599 -7.419 1.00 90.31 108 MET A CA 1
ATOM 800 C C . MET A 1 108 ? -1.778 13.754 -8.255 1.00 90.31 108 MET A C 1
ATOM 802 O O . MET A 1 108 ? -1.986 12.999 -9.202 1.00 90.31 108 MET A O 1
ATOM 806 N N . ALA A 1 109 ? -2.557 14.804 -7.999 1.00 86.25 109 ALA A N 1
ATOM 807 C CA . ALA A 1 109 ? -3.782 15.101 -8.749 1.00 86.25 109 ALA A CA 1
ATOM 808 C C . ALA A 1 109 ? -3.554 15.353 -10.257 1.00 86.25 109 ALA A C 1
ATOM 810 O O . ALA A 1 109 ? -4.475 15.234 -11.057 1.00 86.25 109 ALA A O 1
ATOM 811 N N . SER A 1 110 ? -2.329 15.707 -10.669 1.00 85.62 110 SER A N 1
ATOM 812 C CA . SER A 1 110 ? -1.994 15.996 -12.072 1.00 85.62 110 SER A CA 1
ATOM 813 C C . SER A 1 110 ? -1.716 14.753 -12.921 1.00 85.62 110 SER A C 1
ATOM 815 O O . SER A 1 110 ? -1.935 14.778 -14.129 1.00 85.62 110 SER A O 1
ATOM 817 N N . SER A 1 111 ? -1.188 13.688 -12.315 1.00 86.88 111 SER A N 1
ATOM 818 C CA . SER A 1 111 ? -0.671 12.515 -13.039 1.00 86.88 111 SER A CA 1
ATOM 819 C C . SER A 1 111 ? -1.167 11.181 -12.495 1.00 86.88 111 SER A C 1
ATOM 821 O O . SER A 1 111 ? -0.934 10.150 -13.123 1.00 86.88 111 SER A O 1
ATOM 823 N N . TYR A 1 112 ? -1.819 11.187 -11.330 1.00 89.62 112 TYR A N 1
ATOM 824 C CA . TYR A 1 112 ? -2.236 10.002 -10.577 1.00 89.62 112 TYR A CA 1
ATOM 825 C C . TYR A 1 112 ? -1.086 9.021 -10.298 1.00 89.62 112 TYR A C 1
ATOM 827 O O . TYR A 1 112 ? -1.300 7.827 -10.099 1.00 89.62 112 TYR A O 1
ATOM 835 N N . LYS A 1 113 ? 0.149 9.540 -10.280 1.00 90.75 113 LYS A N 1
ATOM 836 C CA . LYS A 1 113 ? 1.362 8.825 -9.880 1.00 90.75 113 LYS A CA 1
ATOM 837 C C . LYS A 1 113 ? 1.720 9.136 -8.431 1.00 90.75 113 LYS A C 1
ATOM 839 O O . LYS A 1 113 ? 1.276 10.139 -7.864 1.00 90.75 113 LYS A O 1
ATOM 844 N N . TRP A 1 114 ? 2.576 8.292 -7.869 1.00 93.75 114 TRP A N 1
ATOM 845 C CA . TRP A 1 114 ? 3.158 8.480 -6.548 1.00 93.75 114 TRP A CA 1
ATOM 846 C C . TRP A 1 114 ? 4.022 9.749 -6.500 1.00 93.75 114 TRP A C 1
ATOM 848 O O . TRP A 1 114 ? 4.869 9.972 -7.367 1.00 93.75 114 TRP A O 1
ATOM 858 N N . GLY A 1 115 ? 3.789 10.590 -5.497 1.00 93.19 115 GLY A N 1
ATOM 859 C CA . GLY A 1 115 ? 4.549 11.808 -5.220 1.00 93.19 115 GLY A CA 1
ATOM 860 C C . GLY A 1 115 ? 4.725 12.032 -3.721 1.00 93.19 115 GLY A C 1
ATOM 861 O O . GLY A 1 115 ? 4.530 11.106 -2.932 1.00 93.19 115 GLY A O 1
ATOM 862 N N . LYS A 1 116 ? 5.099 13.249 -3.332 1.00 91.06 116 LYS A N 1
ATOM 863 C CA . LYS A 1 116 ? 5.307 13.697 -1.942 1.00 91.06 116 LYS A CA 1
ATOM 864 C C . LYS A 1 116 ? 4.485 14.931 -1.561 1.00 91.06 116 LYS A C 1
ATOM 866 O O . LYS A 1 116 ? 4.378 15.264 -0.385 1.00 91.06 116 LYS A O 1
ATOM 871 N N . THR A 1 117 ? 3.912 15.634 -2.538 1.00 85.56 117 THR A N 1
ATOM 872 C CA . THR A 1 117 ? 3.110 16.840 -2.293 1.00 85.56 117 THR A CA 1
ATOM 873 C C . THR A 1 117 ? 1.670 16.461 -1.924 1.00 85.56 117 THR A C 1
ATOM 875 O O . THR A 1 117 ? 0.797 16.366 -2.783 1.00 85.56 117 THR A O 1
ATOM 878 N N . GLY A 1 118 ? 1.433 16.180 -0.641 1.00 81.38 118 GLY A N 1
ATOM 879 C CA . GLY A 1 118 ? 0.160 15.706 -0.081 1.00 81.38 118 GLY A CA 1
ATOM 880 C C . GLY A 1 118 ? 0.393 14.528 0.869 1.00 81.38 118 GLY A C 1
ATOM 881 O O . GLY A 1 118 ? 1.531 14.278 1.257 1.00 81.38 118 GLY A O 1
ATOM 882 N N . THR A 1 119 ? -0.658 13.775 1.213 1.00 80.94 119 THR A N 1
ATOM 883 C CA . THR A 1 119 ? -0.522 12.613 2.109 1.00 80.94 119 THR A CA 1
ATOM 884 C C . THR A 1 119 ? -1.536 11.521 1.771 1.00 80.94 119 THR A C 1
ATOM 886 O O . THR A 1 119 ? -2.740 11.756 1.818 1.00 80.94 119 THR A O 1
ATOM 889 N N . VAL A 1 120 ? -1.049 10.310 1.500 1.00 84.75 120 VAL A N 1
ATOM 890 C CA . VAL A 1 120 ? -1.776 9.050 1.697 1.00 84.75 120 VAL A CA 1
ATOM 891 C C . VAL A 1 120 ? -1.452 8.569 3.106 1.00 84.75 120 VAL A C 1
ATOM 893 O O . VAL A 1 120 ? -0.286 8.428 3.485 1.00 84.75 120 VAL A O 1
ATOM 896 N N . THR A 1 121 ? -2.490 8.338 3.902 1.00 85.38 121 THR A N 1
ATOM 8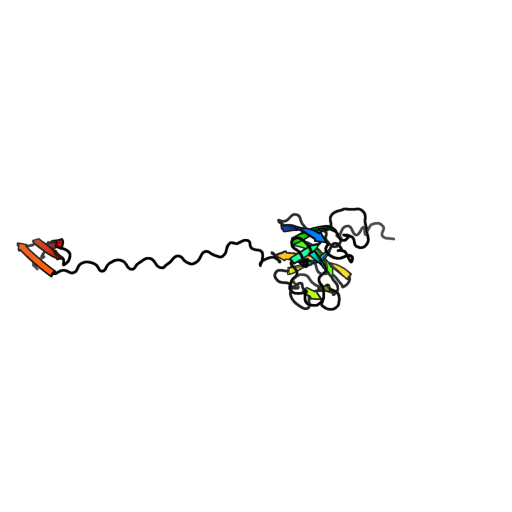97 C CA . THR A 1 121 ? -2.352 7.868 5.282 1.00 85.38 121 THR A CA 1
ATOM 898 C C . THR A 1 121 ? -1.523 6.587 5.335 1.00 85.38 121 THR A C 1
ATOM 900 O O . THR A 1 121 ? -1.726 5.668 4.546 1.00 85.38 121 THR A O 1
ATOM 903 N N . ASN A 1 122 ? -0.596 6.516 6.293 1.00 87.69 122 ASN A N 1
ATOM 904 C CA . ASN A 1 122 ? 0.239 5.340 6.547 1.00 87.69 122 ASN A CA 1
ATOM 905 C C . ASN A 1 122 ? 1.150 4.902 5.380 1.00 87.69 122 ASN A C 1
ATOM 907 O O . ASN A 1 122 ? 1.558 3.739 5.333 1.00 87.69 122 ASN A O 1
ATOM 911 N N . ALA A 1 123 ? 1.524 5.816 4.480 1.00 91.38 123 ALA A N 1
ATOM 912 C CA . ALA A 1 123 ? 2.448 5.546 3.379 1.00 91.38 123 ALA A CA 1
ATOM 913 C C . ALA A 1 123 ? 3.684 6.469 3.425 1.00 91.38 123 ALA A C 1
ATOM 915 O O . ALA A 1 123 ? 3.564 7.684 3.598 1.00 91.38 123 ALA A O 1
ATOM 916 N N . LYS A 1 124 ? 4.889 5.899 3.279 1.00 93.56 124 LYS A N 1
ATOM 917 C CA . LYS A 1 124 ? 6.163 6.650 3.283 1.00 93.56 124 LYS A CA 1
ATOM 918 C C . LYS A 1 124 ? 7.221 6.019 2.389 1.00 93.56 124 LYS A C 1
ATOM 920 O O . LYS A 1 124 ? 7.268 4.796 2.264 1.00 93.56 124 LYS A O 1
ATOM 925 N N . TYR A 1 125 ? 8.132 6.817 1.847 1.00 93.50 125 TYR A N 1
ATOM 926 C CA . TYR A 1 125 ? 9.246 6.290 1.062 1.00 93.50 125 TYR A CA 1
ATOM 927 C C . TYR A 1 125 ? 10.393 5.811 1.957 1.00 93.50 125 TYR A C 1
ATOM 929 O O . TYR A 1 125 ? 10.846 6.518 2.854 1.00 93.50 125 TYR A O 1
ATOM 937 N N . LEU A 1 126 ? 10.897 4.605 1.702 1.00 91.38 126 LEU A N 1
ATOM 938 C CA . LEU A 1 126 ? 12.131 4.083 2.305 1.00 91.38 126 LEU A CA 1
ATOM 939 C C . LEU A 1 126 ? 13.359 4.355 1.445 1.00 91.38 126 LEU A C 1
ATOM 941 O O . LEU A 1 126 ? 14.469 4.447 1.961 1.00 91.38 126 LEU A O 1
ATOM 945 N N . LYS A 1 127 ? 13.159 4.454 0.130 1.00 91.81 127 LYS A N 1
ATOM 946 C CA . LYS A 1 127 ? 14.198 4.759 -0.849 1.00 91.81 127 LYS A CA 1
ATOM 947 C C . LYS A 1 127 ? 13.634 5.761 -1.840 1.00 91.81 127 LYS A C 1
ATOM 949 O O . LYS A 1 127 ? 12.567 5.519 -2.395 1.00 91.81 127 LYS A O 1
ATOM 954 N N . GLY A 1 128 ? 14.366 6.851 -2.034 1.00 90.44 128 GLY A N 1
ATOM 955 C CA . GLY A 1 128 ? 14.029 7.896 -2.988 1.00 90.44 128 GLY A CA 1
ATOM 956 C C . GLY A 1 128 ? 14.325 7.528 -4.440 1.00 90.44 128 GLY A C 1
ATOM 957 O O . GLY A 1 128 ? 15.073 6.584 -4.709 1.00 90.44 128 GLY A O 1
ATOM 958 N N . ALA A 1 129 ? 13.767 8.308 -5.359 1.00 91.44 129 ALA A N 1
ATOM 959 C CA . ALA A 1 129 ? 14.036 8.243 -6.788 1.00 91.44 129 ALA A CA 1
ATOM 960 C C . ALA A 1 129 ? 13.718 9.587 -7.454 1.00 91.44 129 ALA A C 1
ATOM 962 O O . ALA A 1 129 ? 12.908 10.360 -6.945 1.00 91.44 129 ALA A O 1
ATOM 963 N N . GLU A 1 130 ? 14.345 9.846 -8.601 1.00 92.06 130 GLU A N 1
ATOM 964 C CA . GLU A 1 130 ? 13.970 10.950 -9.491 1.00 92.06 130 GLU A CA 1
ATOM 965 C C . GLU A 1 130 ? 12.611 10.681 -10.158 1.00 92.06 130 GLU A C 1
ATOM 967 O O . GLU A 1 130 ? 12.135 9.545 -10.167 1.00 92.06 130 GLU A O 1
ATOM 972 N N . SER A 1 131 ? 12.001 11.708 -10.759 1.00 91.94 131 SER A N 1
ATOM 973 C CA . SER A 1 131 ? 10.759 11.548 -11.533 1.00 91.94 131 SER A CA 1
ATOM 974 C C . SER A 1 131 ? 10.914 10.480 -12.629 1.00 91.94 131 SER A C 1
ATOM 976 O O . SER A 1 131 ? 11.898 10.469 -13.369 1.00 91.94 131 SER A O 1
ATOM 978 N N . GLY A 1 132 ? 9.951 9.560 -12.712 1.00 88.56 132 GLY A N 1
ATOM 979 C CA . GLY A 1 132 ? 9.974 8.376 -13.578 1.00 88.56 132 GLY A CA 1
ATOM 980 C C . GLY A 1 132 ? 10.853 7.229 -13.062 1.00 88.56 132 GLY A C 1
ATOM 981 O O . GLY A 1 132 ? 10.945 6.187 -13.706 1.00 88.56 132 GLY A O 1
ATOM 982 N N . GLY A 1 133 ? 11.521 7.405 -11.921 1.00 90.19 133 GLY A N 1
ATOM 983 C CA . GLY A 1 133 ? 12.337 6.386 -11.274 1.00 90.19 133 GLY A CA 1
ATOM 984 C C . GLY A 1 133 ? 11.544 5.499 -10.315 1.00 90.19 133 GLY A C 1
ATOM 985 O O . GLY A 1 133 ? 10.375 5.739 -10.017 1.00 90.19 133 GLY A O 1
ATOM 986 N N . LEU A 1 134 ? 12.214 4.465 -9.800 1.00 91.62 134 LEU A N 1
ATOM 987 C CA . LEU A 1 134 ? 11.625 3.504 -8.869 1.00 91.62 134 LEU A CA 1
ATOM 988 C C . LEU A 1 134 ? 12.016 3.804 -7.426 1.00 91.62 134 LEU A C 1
ATOM 990 O O . LEU A 1 134 ? 13.183 3.671 -7.044 1.00 91.62 134 LEU A O 1
ATOM 994 N N . ALA A 1 135 ? 11.016 4.144 -6.622 1.00 92.81 135 ALA A N 1
ATOM 995 C CA . ALA A 1 135 ? 11.135 4.328 -5.185 1.00 92.81 135 ALA A CA 1
ATOM 996 C C . ALA A 1 135 ? 10.649 3.076 -4.442 1.00 92.81 135 ALA A C 1
ATOM 998 O O . ALA A 1 135 ? 9.835 2.310 -4.959 1.00 92.81 135 ALA A O 1
ATOM 999 N N . ILE A 1 136 ? 11.125 2.876 -3.209 1.00 93.44 136 ILE A N 1
ATOM 1000 C CA . ILE A 1 136 ? 10.543 1.872 -2.305 1.00 93.44 136 ILE A CA 1
ATOM 1001 C C . ILE A 1 136 ? 9.538 2.586 -1.421 1.00 93.44 136 ILE A C 1
ATOM 1003 O O . ILE A 1 136 ? 9.908 3.471 -0.647 1.00 93.44 136 ILE A O 1
ATOM 1007 N N . LEU A 1 137 ? 8.288 2.162 -1.513 1.00 93.50 137 LEU A N 1
ATOM 1008 C CA . LEU A 1 137 ? 7.183 2.647 -0.715 1.00 93.50 137 LEU A CA 1
ATOM 1009 C C . LEU A 1 137 ? 6.876 1.642 0.399 1.00 93.50 137 LEU A C 1
ATOM 1011 O O . LEU A 1 137 ? 6.658 0.462 0.133 1.00 93.50 137 LEU A O 1
ATOM 1015 N N . ARG A 1 138 ? 6.839 2.119 1.644 1.00 93.25 138 ARG A N 1
ATOM 1016 C CA . ARG A 1 138 ? 6.336 1.371 2.797 1.00 93.25 138 ARG A CA 1
ATOM 1017 C C . ARG A 1 138 ? 4.882 1.721 3.049 1.00 93.25 138 ARG A C 1
ATOM 1019 O O . ARG A 1 138 ? 4.553 2.889 3.253 1.00 93.25 138 ARG A O 1
ATOM 1026 N N . LEU A 1 139 ? 4.063 0.683 3.117 1.00 92.06 139 LEU A N 1
ATOM 1027 C CA . LEU A 1 139 ? 2.651 0.717 3.455 1.00 92.06 139 LEU A CA 1
ATOM 1028 C C . LEU A 1 139 ? 2.476 0.156 4.867 1.00 92.06 139 LEU A C 1
ATOM 1030 O O . LEU A 1 139 ? 2.846 -0.988 5.133 1.00 92.06 139 LEU A O 1
ATOM 1034 N N . SER A 1 140 ? 1.917 0.949 5.773 1.00 88.06 140 SER A N 1
ATOM 1035 C CA . SER A 1 140 ? 1.671 0.568 7.168 1.00 88.06 140 SER A CA 1
ATOM 1036 C C . SER A 1 140 ? 0.170 0.461 7.434 1.00 88.06 140 SER A C 1
ATOM 1038 O O . SER A 1 140 ? -0.359 1.176 8.281 1.00 88.06 140 SER A O 1
ATOM 1040 N N . ASN A 1 141 ? -0.510 -0.420 6.697 1.00 81.44 141 ASN A N 1
ATOM 1041 C CA . ASN A 1 141 ? -1.964 -0.575 6.703 1.00 81.44 141 ASN A CA 1
ATOM 1042 C C . ASN A 1 141 ? -2.695 0.683 6.205 1.00 81.44 141 ASN A C 1
ATOM 1044 O O . ASN A 1 141 ? -3.228 1.476 6.987 1.00 81.44 141 ASN A O 1
ATOM 1048 N N . ILE A 1 142 ? -2.710 0.861 4.879 1.00 77.75 142 ILE A N 1
ATOM 1049 C CA . ILE A 1 142 ? -3.492 1.930 4.230 1.00 77.75 142 ILE A CA 1
ATOM 1050 C C . ILE A 1 142 ? -5.001 1.694 4.427 1.00 77.75 142 ILE A C 1
ATOM 1052 O O . ILE A 1 142 ? -5.770 2.641 4.563 1.00 77.75 142 ILE A O 1
ATOM 1056 N N . ASN A 1 143 ? -5.409 0.431 4.564 1.00 67.75 143 ASN A N 1
ATOM 1057 C CA . ASN A 1 143 ? -6.787 0.003 4.797 1.00 67.75 143 ASN A CA 1
ATOM 1058 C C . ASN A 1 143 ? -7.208 0.086 6.273 1.00 67.75 143 ASN A C 1
ATOM 1060 O O . ASN A 1 143 ? -8.023 -0.716 6.717 1.00 67.75 143 ASN A O 1
ATOM 1064 N N . SER A 1 144 ? -6.681 1.018 7.071 1.00 53.78 144 SER A N 1
ATOM 1065 C CA . SER A 1 144 ? -6.986 1.080 8.512 1.00 53.78 144 SER A CA 1
ATOM 1066 C C . SER A 1 144 ? -8.483 1.258 8.834 1.00 53.78 144 SER A C 1
ATOM 1068 O O . SER A 1 144 ? -8.914 0.933 9.941 1.00 53.78 144 SER A O 1
ATOM 1070 N N . THR A 1 145 ? -9.298 1.673 7.859 1.00 49.22 145 THR A N 1
ATOM 1071 C CA . THR A 1 145 ? -10.769 1.683 7.918 1.00 49.22 145 THR A CA 1
ATOM 1072 C C . THR A 1 145 ? -11.439 0.318 7.695 1.00 49.22 145 THR A C 1
ATOM 1074 O O . THR A 1 145 ? -12.570 0.149 8.131 1.00 49.22 145 THR A O 1
ATOM 1077 N N . PHE A 1 146 ? -10.760 -0.673 7.105 1.00 46.75 146 PHE A N 1
ATOM 1078 C CA . PHE A 1 146 ? -11.200 -2.079 6.994 1.00 46.75 146 PHE A CA 1
ATOM 1079 C C . PHE A 1 146 ? -10.662 -2.957 8.122 1.00 46.75 146 PHE A C 1
ATOM 1081 O O . PHE A 1 146 ? -10.535 -4.178 7.987 1.00 46.75 146 PHE A O 1
ATOM 1088 N N . SER A 1 147 ? -10.369 -2.363 9.277 1.00 40.69 147 SER A N 1
ATOM 1089 C CA . SER A 1 147 ? -10.372 -3.182 10.471 1.00 40.69 147 SER A CA 1
ATOM 1090 C C . SER A 1 147 ? -11.789 -3.758 10.621 1.00 40.69 147 SER A C 1
ATOM 1092 O O . SER A 1 147 ? -12.701 -3.112 11.114 1.00 40.69 147 SER A O 1
ATOM 1094 N N . GLN A 1 148 ? -11.945 -5.043 10.296 1.00 47.53 148 GLN A N 1
ATOM 1095 C CA . GLN A 1 148 ? -12.879 -5.951 10.975 1.00 47.53 148 GLN A CA 1
ATOM 1096 C C . GLN A 1 148 ? -12.497 -6.076 12.468 1.00 47.53 148 GLN A C 1
ATOM 1098 O O . GLN A 1 148 ? -12.627 -7.130 13.086 1.00 47.53 148 GLN A O 1
ATOM 1103 N N . GLN A 1 149 ? -11.956 -5.014 13.068 1.00 48.84 149 GLN A N 1
ATOM 1104 C CA . GLN A 1 149 ? -11.961 -4.845 14.493 1.00 48.84 149 GLN A CA 1
ATOM 1105 C C . GLN A 1 149 ? -13.411 -4.515 14.782 1.00 48.84 149 GLN A C 1
ATOM 1107 O O . GLN A 1 149 ? -13.827 -3.372 14.607 1.00 48.84 149 GLN A O 1
ATOM 1112 N N . GLY A 1 150 ? -14.179 -5.559 15.115 1.00 53.25 150 GLY A N 1
ATOM 1113 C CA . GLY A 1 150 ? -15.553 -5.406 15.572 1.00 53.25 150 GLY A CA 1
ATOM 1114 C C . GLY A 1 150 ? -15.611 -4.201 16.496 1.00 53.25 150 GLY A C 1
ATOM 1115 O O . GLY A 1 150 ? -14.684 -4.018 17.299 1.00 53.25 150 GLY A O 1
ATOM 1116 N N . GLU A 1 151 ? -16.617 -3.346 16.285 1.00 56.31 151 GLU A N 1
ATOM 1117 C CA . GLU A 1 151 ? -16.801 -2.117 17.050 1.00 56.31 151 GLU A CA 1
ATOM 1118 C C . GLU A 1 151 ? -16.421 -2.395 18.496 1.00 56.31 151 GLU A C 1
ATOM 1120 O O . GLU A 1 151 ? -16.869 -3.389 19.076 1.00 56.31 151 GLU A O 1
ATOM 1125 N N . LYS A 1 152 ? -15.496 -1.593 19.038 1.00 64.44 152 LYS A N 1
ATOM 1126 C CA . LYS A 1 152 ? -15.073 -1.723 20.429 1.00 64.44 152 LYS A CA 1
ATOM 1127 C C . LYS A 1 152 ? -16.350 -1.825 21.252 1.00 64.44 152 LYS A C 1
ATOM 1129 O O . LYS A 1 152 ? -17.079 -0.838 21.312 1.00 64.44 152 LYS A O 1
ATOM 1134 N N . GLY A 1 153 ? -16.609 -3.016 21.805 1.00 65.81 153 GLY A N 1
ATOM 1135 C CA . GLY A 1 153 ? -17.864 -3.300 22.488 1.00 65.81 153 GLY A CA 1
ATOM 1136 C C . GLY A 1 153 ? -18.166 -2.169 23.455 1.00 65.81 153 GLY A C 1
ATOM 1137 O O . GLY A 1 153 ? -17.241 -1.649 24.098 1.00 65.81 153 GLY A O 1
ATOM 1138 N N . GLU A 1 154 ? -19.425 -1.735 23.485 1.00 74.88 154 GLU A N 1
ATOM 1139 C CA . GLU A 1 154 ? -19.841 -0.653 24.364 1.00 74.88 154 GLU A CA 1
ATOM 1140 C C . GLU A 1 154 ? -19.301 -0.914 25.770 1.00 74.88 154 GLU A C 1
ATOM 1142 O O . GLU A 1 154 ? -19.251 -2.051 26.253 1.00 74.88 154 GLU A O 1
ATOM 1147 N N . LYS A 1 155 ? -18.813 0.148 26.416 1.00 80.06 155 LYS A N 1
ATOM 1148 C CA . LYS A 1 155 ? -18.367 0.056 27.802 1.00 80.06 155 LYS A CA 1
ATOM 1149 C C . LYS A 1 155 ? -19.538 -0.517 28.596 1.00 80.06 155 LYS A C 1
ATOM 1151 O O . LYS A 1 155 ? -20.580 0.129 28.648 1.00 80.06 155 LYS A O 1
ATOM 1156 N N . GLY A 1 156 ? -19.343 -1.699 29.186 1.00 75.44 156 GLY A N 1
ATOM 1157 C CA . GLY A 1 156 ? -20.369 -2.347 29.997 1.00 75.44 156 GLY A CA 1
ATOM 1158 C C . GLY A 1 156 ? -20.963 -1.358 30.994 1.00 75.44 156 GLY A C 1
ATOM 1159 O O . GLY A 1 156 ? -20.251 -0.476 31.500 1.00 75.44 156 GLY A O 1
ATOM 1160 N N . GLU A 1 157 ? -22.268 -1.474 31.223 1.00 80.94 157 GLU A N 1
ATOM 1161 C CA . GLU A 1 157 ? -22.989 -0.588 32.126 1.00 80.94 157 GLU A CA 1
ATOM 1162 C C . GLU A 1 157 ? -22.267 -0.497 33.473 1.00 80.94 157 GLU A C 1
ATOM 1164 O O . GLU A 1 157 ? -21.648 -1.448 33.965 1.00 80.94 157 GLU A O 1
ATOM 1169 N N . LYS A 1 158 ? -22.305 0.694 34.071 1.00 83.12 158 LYS A N 1
ATOM 1170 C CA . LYS A 1 158 ? -21.798 0.879 35.425 1.00 83.12 158 LYS A CA 1
ATOM 1171 C C . LYS A 1 158 ? -22.593 -0.060 36.332 1.00 83.12 158 LYS A C 1
ATOM 1173 O O . LYS A 1 158 ? -23.807 0.089 36.409 1.00 83.12 158 LYS A O 1
ATOM 1178 N N . GLY A 1 159 ? -21.904 -0.981 37.009 1.00 77.69 159 GLY A N 1
ATOM 1179 C CA . GLY A 1 159 ? -22.538 -1.887 37.966 1.00 77.69 159 GLY A CA 1
ATOM 1180 C C . GLY A 1 159 ? -23.411 -1.120 38.959 1.00 77.69 159 GLY A C 1
ATOM 1181 O O . GLY A 1 159 ? -23.090 0.022 39.320 1.00 77.69 159 GLY A O 1
ATOM 1182 N N . GLU A 1 160 ? -24.522 -1.736 39.356 1.00 80.62 160 GLU A N 1
ATOM 1183 C CA . GLU A 1 160 ? -25.478 -1.133 40.277 1.00 80.62 160 GLU A CA 1
ATOM 1184 C C . GLU A 1 160 ? -24.774 -0.646 41.546 1.00 80.62 160 GLU A C 1
ATOM 1186 O O . GLU A 1 160 ? -23.792 -1.220 42.030 1.00 80.62 160 GLU A O 1
ATOM 1191 N N . LYS A 1 161 ? -25.256 0.479 42.073 1.00 82.56 161 LYS A N 1
ATOM 1192 C CA . LYS A 1 161 ? -24.790 0.973 43.362 1.00 82.56 161 LYS A CA 1
ATOM 1193 C C . LYS A 1 161 ? -25.164 -0.077 44.409 1.00 82.56 161 LYS A C 1
ATOM 1195 O O . LYS A 1 161 ? -26.340 -0.389 44.529 1.00 82.56 161 LYS A O 1
ATOM 1200 N N . GLY A 1 162 ? -24.178 -0.578 45.156 1.00 76.06 162 GLY A N 1
ATOM 1201 C CA . GLY A 1 162 ? -24.439 -1.490 46.269 1.00 76.06 162 GLY A CA 1
ATOM 1202 C C . GLY A 1 162 ? -25.441 -0.887 47.252 1.00 76.06 162 GLY A C 1
ATOM 1203 O O . GLY A 1 162 ? -25.464 0.337 47.443 1.00 76.06 162 GLY A O 1
ATOM 1204 N N . ASP A 1 163 ? -26.267 -1.747 47.840 1.00 80.94 163 ASP A N 1
ATOM 1205 C CA . ASP A 1 163 ? -27.316 -1.340 48.764 1.00 80.94 163 ASP A CA 1
ATOM 1206 C C . ASP A 1 163 ? -26.761 -0.486 49.909 1.00 80.94 163 ASP A C 1
ATOM 1208 O O . ASP A 1 163 ? -25.611 -0.614 50.344 1.00 80.94 163 ASP A O 1
ATOM 1212 N N . THR A 1 164 ? -27.592 0.435 50.394 1.00 82.25 164 THR A N 1
ATOM 1213 C CA . THR A 1 164 ? -27.249 1.210 51.589 1.00 82.25 164 THR A CA 1
ATOM 1214 C C . THR A 1 164 ? -27.200 0.242 52.767 1.00 82.25 164 THR A C 1
ATOM 1216 O O . THR A 1 164 ? -28.200 -0.406 53.050 1.00 82.25 164 THR A O 1
ATOM 1219 N N . GLY A 1 165 ? -26.046 0.130 53.433 1.00 82.25 165 GLY A N 1
ATOM 1220 C CA . GLY A 1 165 ? -25.896 -0.750 54.593 1.00 82.25 165 GLY A CA 1
ATOM 1221 C C . GLY A 1 165 ? -26.889 -0.407 55.708 1.00 82.25 165 GLY A C 1
ATOM 1222 O O . GLY A 1 165 ? -27.226 0.767 55.896 1.00 82.25 165 GLY A O 1
ATOM 1223 N N . ALA A 1 166 ? -27.333 -1.436 56.432 1.00 89.12 166 ALA A N 1
ATOM 1224 C CA . ALA A 1 166 ? -28.275 -1.310 57.538 1.00 89.12 166 ALA A CA 1
ATOM 1225 C C . ALA A 1 166 ? -27.768 -0.328 58.609 1.00 89.12 166 ALA A C 1
ATOM 1227 O O . ALA A 1 166 ? -26.567 -0.244 58.900 1.00 89.12 166 ALA A O 1
ATOM 1228 N N . LYS A 1 167 ? -28.684 0.450 59.185 1.00 91.44 167 LYS A N 1
ATOM 1229 C CA . LYS A 1 167 ? -28.395 1.456 60.212 1.00 91.44 167 LYS A CA 1
ATOM 1230 C C . LYS A 1 167 ? -28.616 0.872 61.594 1.00 91.44 167 LYS A C 1
ATOM 1232 O O . LYS A 1 167 ? -29.533 0.094 61.817 1.00 91.44 167 LYS A O 1
ATOM 1237 N N . ILE A 1 168 ? -27.813 1.317 62.554 1.00 92.69 168 ILE A N 1
ATOM 1238 C CA . ILE A 1 168 ? -27.972 0.910 63.950 1.00 92.69 168 ILE A CA 1
ATOM 1239 C C . ILE A 1 168 ? -29.188 1.625 64.544 1.00 92.69 168 ILE A C 1
ATOM 1241 O O . ILE A 1 168 ? -29.254 2.855 64.525 1.00 92.69 168 ILE A O 1
ATOM 1245 N N . THR A 1 169 ? -30.137 0.855 65.070 1.00 95.50 169 THR A N 1
ATOM 1246 C CA . THR A 1 169 ? -31.356 1.353 65.724 1.00 95.50 169 THR A CA 1
ATOM 1247 C C . THR A 1 169 ? -31.174 1.468 67.229 1.00 95.50 169 THR A C 1
ATOM 1249 O O . THR A 1 169 ? -31.618 2.443 67.837 1.00 95.50 169 THR A O 1
ATOM 1252 N N . SER A 1 170 ? -30.479 0.507 67.834 1.00 94.25 170 SER A N 1
ATOM 1253 C CA . SER A 1 170 ? -30.142 0.511 69.253 1.00 94.25 170 SER A CA 1
ATOM 1254 C C . SER A 1 170 ? -28.859 -0.274 69.523 1.00 94.25 170 SER A C 1
ATOM 1256 O O . SER A 1 170 ? -28.376 -1.047 68.693 1.00 94.25 170 SER A O 1
ATOM 1258 N N . MET A 1 171 ? -28.277 -0.045 70.698 1.00 93.94 171 MET A N 1
ATOM 1259 C CA . MET A 1 171 ? -27.126 -0.790 71.194 1.00 93.94 171 MET A CA 1
ATOM 1260 C C . MET A 1 171 ? -27.363 -1.157 72.653 1.00 93.94 171 MET A C 1
ATOM 1262 O O . MET A 1 171 ? -27.729 -0.300 73.458 1.00 93.94 171 MET A O 1
ATOM 1266 N N . GLU A 1 172 ? -27.088 -2.408 72.995 1.00 94.06 172 GLU A N 1
ATOM 1267 C CA . GLU A 1 172 ? -27.004 -2.877 74.372 1.00 94.06 172 GLU A CA 1
ATOM 1268 C C . GLU A 1 172 ? -25.536 -3.124 74.708 1.00 94.06 172 GLU A C 1
ATOM 1270 O O . GLU A 1 172 ? -24.853 -3.870 74.008 1.00 94.06 172 GLU A O 1
ATOM 1275 N N . 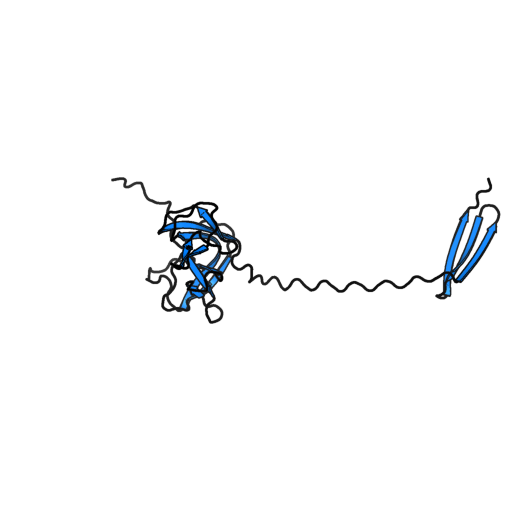LEU A 1 173 ? -25.033 -2.482 75.764 1.00 92.94 173 LEU A N 1
ATOM 1276 C CA . LEU A 1 173 ? -23.647 -2.607 76.212 1.00 92.94 173 LEU A CA 1
ATOM 1277 C C . LEU A 1 173 ? -23.599 -3.096 77.658 1.00 92.94 173 LEU A C 1
ATOM 1279 O O . LEU A 1 173 ? -24.334 -2.618 78.519 1.00 92.94 173 LEU A O 1
ATOM 1283 N N . ASN A 1 174 ? -22.671 -4.006 77.927 1.00 90.31 174 ASN A N 1
ATOM 1284 C CA . ASN A 1 174 ? -22.354 -4.533 79.242 1.00 90.31 174 ASN A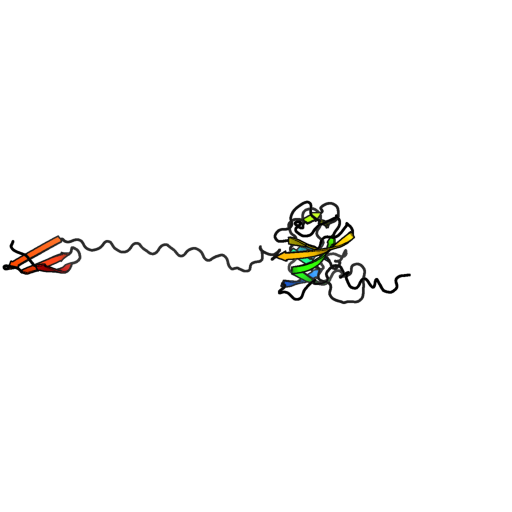 CA 1
ATOM 1285 C C . ASN A 1 174 ? -20.852 -4.361 79.507 1.00 90.31 174 ASN A C 1
ATOM 1287 O O . ASN A 1 174 ? -20.014 -4.895 78.773 1.00 90.31 174 ASN A O 1
ATOM 1291 N N . ILE A 1 175 ? -20.521 -3.603 80.554 1.00 90.25 175 ILE A N 1
ATOM 1292 C CA . ILE A 1 175 ? -19.148 -3.270 80.941 1.00 90.25 175 ILE A CA 1
ATOM 1293 C C . ILE A 1 175 ? -18.851 -3.935 82.283 1.00 90.25 175 ILE A C 1
ATOM 1295 O O . ILE A 1 175 ? -19.424 -3.560 83.302 1.00 90.25 175 ILE A O 1
ATOM 1299 N N . ASN A 1 176 ? -17.913 -4.880 82.283 1.00 86.44 176 ASN A N 1
ATOM 1300 C CA . ASN A 1 176 ? -17.469 -5.600 83.473 1.00 86.44 176 ASN A CA 1
ATOM 1301 C C . ASN A 1 176 ? -15.955 -5.457 83.627 1.00 86.44 176 ASN A C 1
ATOM 1303 O O . ASN A 1 176 ? -15.190 -6.079 82.887 1.00 86.44 176 ASN A O 1
ATOM 1307 N N . ASN A 1 177 ? -15.524 -4.640 84.594 1.00 86.25 177 ASN A N 1
ATOM 1308 C CA . ASN A 1 177 ? -14.125 -4.267 84.830 1.00 86.25 177 ASN A CA 1
ATOM 1309 C C . ASN A 1 177 ? -13.414 -3.829 83.539 1.00 86.25 177 ASN A C 1
ATOM 1311 O O . ASN A 1 177 ? -13.576 -2.700 83.080 1.00 86.25 177 ASN A O 1
ATOM 1315 N N . THR A 1 178 ? -12.622 -4.737 82.969 1.00 88.12 178 THR A N 1
ATOM 1316 C CA . THR A 1 178 ? -11.771 -4.517 81.803 1.00 88.12 178 THR A CA 1
ATOM 1317 C C . THR A 1 178 ? -12.384 -5.031 80.506 1.00 88.12 178 THR A C 1
ATOM 1319 O O . THR A 1 178 ? -11.765 -4.891 79.458 1.00 88.12 178 THR A O 1
ATOM 1322 N N . THR A 1 179 ? -13.582 -5.619 80.540 1.00 88.69 179 THR A N 1
ATOM 1323 C CA . THR A 1 179 ? -14.250 -6.203 79.368 1.00 88.69 179 THR A CA 1
ATOM 1324 C C . THR A 1 179 ? -15.523 -5.436 79.032 1.00 88.69 179 THR A C 1
ATOM 1326 O O . THR A 1 179 ? -16.357 -5.182 79.900 1.00 88.69 179 THR A O 1
ATOM 1329 N N . ILE A 1 180 ? -15.685 -5.100 77.756 1.00 92.38 180 ILE A N 1
ATOM 1330 C CA . ILE A 1 180 ? -16.894 -4.518 77.176 1.00 92.38 180 ILE A CA 1
ATOM 1331 C C . ILE A 1 180 ? -17.476 -5.553 76.215 1.00 92.38 180 ILE A C 1
ATOM 1333 O O . ILE A 1 180 ? -16.790 -6.031 75.312 1.00 92.38 180 ILE A O 1
ATOM 1337 N N . THR A 1 181 ? -18.745 -5.890 76.403 1.00 94.00 181 THR A N 1
ATOM 1338 C CA . THR A 1 181 ? -19.524 -6.746 75.498 1.00 94.00 181 THR A CA 1
ATOM 1339 C C . THR A 1 181 ? -20.816 -6.041 75.127 1.00 94.00 181 THR A C 1
ATOM 1341 O O . THR A 1 181 ? -21.263 -5.160 75.858 1.00 94.00 181 THR A O 1
ATOM 1344 N N . GLY A 1 182 ? -21.426 -6.400 74.007 1.00 94.25 182 GLY A N 1
ATOM 1345 C CA . GLY A 1 182 ? -22.716 -5.844 73.638 1.00 94.25 182 GLY A CA 1
ATOM 1346 C C . GLY A 1 182 ? -23.252 -6.360 72.318 1.00 94.25 182 GLY A C 1
ATOM 1347 O O . GLY A 1 182 ? -22.581 -7.118 71.616 1.00 94.25 182 GLY A O 1
ATOM 1348 N N . THR A 1 183 ? -24.446 -5.896 71.979 1.00 95.62 183 THR A N 1
ATOM 1349 C CA . THR A 1 183 ? -25.139 -6.215 70.733 1.00 95.62 183 THR A CA 1
ATOM 1350 C C . THR A 1 183 ? -25.660 -4.918 70.125 1.00 95.62 183 THR A C 1
ATOM 1352 O O . THR A 1 183 ? -26.350 -4.148 70.792 1.00 95.62 183 THR A O 1
ATOM 1355 N N . ALA A 1 184 ? -25.318 -4.653 68.867 1.00 94.75 184 ALA A N 1
ATOM 1356 C CA . ALA A 1 184 ? -25.973 -3.630 68.062 1.00 94.75 184 ALA A CA 1
ATOM 1357 C C . ALA A 1 184 ? -27.162 -4.260 67.333 1.00 94.75 184 ALA A C 1
ATOM 1359 O O . ALA A 1 184 ? -27.002 -5.298 66.690 1.00 94.75 184 ALA A O 1
ATOM 1360 N N . HIS A 1 185 ? -28.324 -3.621 67.414 1.00 94.44 185 HIS A N 1
ATOM 1361 C CA . HIS A 1 185 ? -29.499 -3.964 66.621 1.00 94.44 185 HIS A CA 1
ATOM 1362 C C . HIS A 1 185 ? -29.565 -3.054 65.397 1.00 94.44 185 HIS A C 1
ATOM 1364 O O . HIS A 1 185 ? -29.355 -1.842 65.503 1.00 94.44 185 HIS A O 1
ATOM 1370 N N . LEU A 1 186 ? -29.827 -3.646 64.236 1.00 94.31 186 LEU A N 1
ATOM 1371 C CA . LEU A 1 186 ? -29.894 -2.960 62.951 1.00 94.31 186 LEU A CA 1
ATOM 1372 C C . LEU A 1 186 ? -31.359 -2.782 62.512 1.00 94.31 186 LEU A C 1
ATOM 1374 O O . LEU A 1 186 ? -32.269 -3.408 63.056 1.00 94.31 186 LEU A O 1
ATOM 1378 N N . ASP A 1 187 ? -31.610 -1.871 61.575 1.00 91.50 187 ASP A N 1
ATOM 1379 C CA . ASP A 1 187 ? -32.951 -1.576 61.042 1.00 91.50 187 ASP A CA 1
ATOM 1380 C C . ASP A 1 187 ? -33.490 -2.652 60.088 1.00 91.50 187 ASP A C 1
ATOM 1382 O O . ASP A 1 187 ? -34.673 -2.632 59.755 1.00 91.50 187 ASP A O 1
ATOM 1386 N N . ASP A 1 188 ? -32.653 -3.618 59.713 1.00 91.81 188 ASP A N 1
ATOM 1387 C CA . ASP A 1 188 ? -32.998 -4.817 58.945 1.00 91.81 188 ASP A CA 1
ATOM 1388 C C . ASP A 1 188 ? -33.256 -6.054 59.832 1.00 91.81 188 ASP A C 1
ATOM 1390 O O . ASP A 1 188 ? -33.235 -7.182 59.344 1.00 91.81 188 ASP A O 1
ATOM 1394 N N . GLU A 1 189 ? -33.477 -5.846 61.136 1.00 89.06 189 GLU A N 1
ATOM 1395 C CA . GLU A 1 189 ? -33.671 -6.876 62.175 1.00 89.06 189 GLU A CA 1
ATOM 1396 C C . GLU A 1 189 ? -32.437 -7.746 62.479 1.00 89.06 189 GLU A C 1
ATOM 1398 O O . GLU A 1 189 ? -32.476 -8.578 63.392 1.00 89.06 189 GLU A O 1
ATOM 1403 N N . SER A 1 190 ? -31.316 -7.544 61.780 1.00 93.06 190 SER A N 1
ATOM 1404 C CA . SER A 1 190 ? -30.073 -8.250 62.079 1.00 93.06 190 SER A CA 1
ATOM 1405 C C . SER A 1 190 ? -29.363 -7.673 63.313 1.00 93.06 190 SER A C 1
ATOM 1407 O O . SER A 1 190 ? -29.683 -6.591 63.820 1.00 93.06 190 SER A O 1
ATOM 1409 N N . THR A 1 191 ? -28.400 -8.428 63.853 1.00 93.25 191 THR A N 1
ATOM 1410 C CA . THR A 1 191 ? -27.609 -8.009 65.017 1.00 93.25 191 THR A CA 1
ATOM 1411 C C . THR A 1 191 ? -26.114 -8.199 64.795 1.00 93.25 191 THR A C 1
ATOM 1413 O O . THR A 1 191 ? -25.683 -9.124 64.106 1.00 93.25 191 THR A O 1
ATOM 1416 N N . ALA A 1 192 ? -25.311 -7.318 65.394 1.00 93.31 192 ALA A N 1
ATOM 1417 C CA . ALA A 1 192 ? -23.853 -7.386 65.360 1.00 93.31 192 ALA A CA 1
ATOM 1418 C C . ALA A 1 192 ? -23.270 -7.389 66.779 1.00 93.31 192 ALA A C 1
ATOM 1420 O O . ALA A 1 192 ? -23.652 -6.579 67.623 1.00 93.31 192 ALA A O 1
ATOM 1421 N N . SER A 1 193 ? -22.320 -8.286 67.046 1.00 95.06 193 SER A N 1
ATOM 1422 C CA . SER A 1 193 ? -21.643 -8.375 68.343 1.00 95.06 193 SER A CA 1
ATOM 1423 C C . SER A 1 193 ? -20.617 -7.254 68.524 1.00 95.06 193 SER A C 1
ATOM 1425 O O . SER A 1 193 ? -19.775 -7.033 67.653 1.00 95.06 193 SER A O 1
ATOM 1427 N N . ILE A 1 194 ? -20.630 -6.612 69.688 1.00 92.94 194 ILE A N 1
ATOM 1428 C CA . ILE A 1 194 ? -19.646 -5.618 70.121 1.00 92.94 194 ILE A CA 1
ATOM 1429 C C . ILE A 1 194 ? -18.732 -6.265 71.162 1.00 92.94 194 ILE A C 1
ATOM 1431 O O . ILE A 1 194 ? -19.198 -6.806 72.165 1.00 92.94 194 ILE A O 1
ATOM 1435 N N . THR A 1 195 ? -17.420 -6.168 70.954 1.00 92.06 195 THR A N 1
ATOM 1436 C CA . THR A 1 195 ? -16.402 -6.610 71.917 1.00 92.06 195 THR A CA 1
ATOM 1437 C C . THR A 1 195 ? -15.329 -5.542 72.066 1.00 92.06 195 THR A C 1
ATOM 1439 O O . THR A 1 195 ? -14.842 -5.021 71.064 1.00 92.06 195 THR A O 1
ATOM 1442 N N . GLY A 1 196 ? -14.924 -5.242 73.296 1.00 89.19 196 GLY A N 1
ATOM 1443 C CA . GLY A 1 196 ? -13.852 -4.292 73.581 1.00 89.19 196 GLY A CA 1
ATOM 1444 C C . GLY A 1 196 ? -13.204 -4.529 74.941 1.00 89.19 196 GLY A C 1
ATOM 1445 O O . GLY A 1 196 ? -13.712 -5.286 75.768 1.00 89.19 196 GLY A O 1
ATOM 1446 N N . THR A 1 197 ? -12.077 -3.864 75.182 1.00 87.25 197 THR A N 1
ATOM 1447 C CA . THR A 1 197 ? -11.379 -3.872 76.473 1.00 87.25 197 THR A CA 1
ATOM 1448 C C . THR A 1 197 ? -11.320 -2.465 77.047 1.00 87.25 197 THR A C 1
ATOM 1450 O O . THR A 1 197 ? -10.946 -1.530 76.342 1.00 87.25 197 THR A O 1
ATOM 1453 N N . ASN A 1 198 ? -11.661 -2.316 78.324 1.00 78.75 198 ASN A N 1
ATOM 1454 C CA . ASN A 1 198 ? -11.525 -1.067 79.063 1.00 78.75 198 ASN A CA 1
ATOM 1455 C C . ASN A 1 198 ? -10.231 -1.093 79.890 1.00 78.75 198 ASN A C 1
ATOM 1457 O O . ASN A 1 198 ? -10.108 -1.883 80.827 1.00 78.75 198 ASN A O 1
ATOM 1461 N N . THR A 1 199 ? -9.262 -0.247 79.550 1.00 78.06 199 THR A N 1
ATOM 1462 C CA . THR A 1 199 ? -8.029 -0.102 80.333 1.00 78.06 199 THR A CA 1
ATOM 1463 C C . THR A 1 199 ? -8.239 0.988 81.376 1.00 78.06 199 THR A C 1
ATOM 1465 O O . THR A 1 199 ? -8.337 2.163 81.031 1.00 78.06 199 THR A O 1
ATOM 1468 N N . ILE A 1 200 ? -8.310 0.601 82.649 1.00 71.50 200 ILE A N 1
ATOM 1469 C CA . ILE A 1 200 ? -8.368 1.547 83.768 1.00 71.50 200 ILE A CA 1
ATOM 1470 C C . ILE A 1 200 ? -6.944 2.079 83.986 1.00 71.50 200 ILE A C 1
ATOM 1472 O O . ILE A 1 200 ? -6.044 1.290 84.280 1.00 71.50 200 ILE A O 1
ATOM 1476 N N . GLY A 1 201 ? -6.742 3.379 83.762 1.00 57.78 201 GLY A N 1
ATOM 1477 C CA . GLY A 1 201 ? -5.497 4.103 84.053 1.00 57.78 201 GLY A CA 1
ATOM 1478 C C . GLY A 1 201 ? -5.479 4.689 85.455 1.00 57.78 201 GLY A C 1
ATOM 1479 O O . GLY A 1 201 ? -6.578 4.995 85.971 1.00 57.78 201 GLY A O 1
#

Radius of gyration: 35.04 Å; chains: 1; bounding box: 65×30×108 Å

Foldseek 3Di:
DCPPVPPPPADDAQEAPDDDDWDKDKAFEADQQFDARQFFWADDPDPRYIYGDAAPCQQRTQATWHDDDDDQDVVRGGGGRITIGIQFHKGKHQAQAWDAAFAAWTQDNVPRGIDRPDHQPQKGWRGTDHGRGITIIGHPGSVPVPPPPPPPPPDPDDPDDDDDDWDFPDKDWDDDQFWIWIWTQTPVRDIDIDTGTDDDD

InterPro domains:
  IPR054438 Structural cement protein E217 gp24/Pam3 gp6 [PF22758] (4-139)

Organism: NCBI:txid437897